Protein AF-A0A836R872-F1 (afdb_monomer)

Secondary structure (DSSP, 8-state):
-TT--PPBPTTSSB-HHHHH-S-EEEEEEE-TTS-EEEEEEE-SSSSSHHHHHHHHHHTT---EEEEEEEEE-TTS-EEEEEEEEEEPPTT--HHHHHHHHHHHHT-S-HHHHHHHHHHHHHHHHHTTTS------TTTTT-TTSS----------HHHHHHHHTTS-HHHHHHHHHHHSSEEEE-TTT--EEEE-HHHHHHTTTTEEE-TTT--EEEEEETTEEEES-SSSB-TTSPBP--PPPPPP-

Foldseek 3Di:
DVPDAFDADPVRDGQQQVVQDWDKDKDWDQDPVRDIDIDIDTQPRSPVQVRVQVCCCPPVVWNKHKAWAWDADPVRDTPDTDIDIDTDDPPDDPVQVVVLVVLVVVDPHLHVQCNVQNPVSSVCSSCPPVPDDQDQVVVVVPVVSDDDDDDDDPDDLLVQLVVLLQDFLVVQVVCCVPVQWDWDADPRPRDIHTGHNVSSVVQVVAWDADPPPRGTAWGADPVGTDGPDPDQADPVGDGGDDDPDPPDD

Mean predicted aligned error: 9.44 Å

pLDDT: mean 87.33, std 12.81, range [33.75, 98.19]

Solvent-accessible surface area (backbone atoms only — not comparable to full-atom values): 15409 Å² total; per-residue (Å²): 119,94,86,68,80,61,54,67,40,98,88,69,42,73,30,48,20,73,70,62,42,83,57,66,51,71,50,76,45,72,46,97,87,68,52,75,48,78,50,72,40,71,45,81,57,32,61,53,29,63,31,50,22,48,39,34,35,74,76,67,69,34,57,44,51,47,47,64,27,72,40,65,45,97,87,66,48,76,76,38,73,52,71,49,77,48,69,61,59,89,89,64,52,69,68,59,53,55,47,39,51,54,31,52,74,64,56,85,49,61,43,58,42,36,65,80,46,34,68,67,44,37,49,51,55,44,40,58,93,68,74,83,76,81,80,67,36,45,85,73,70,26,83,86,56,55,84,87,84,76,94,79,79,89,79,47,70,67,59,50,53,54,59,57,61,75,51,46,74,68,57,53,51,45,34,28,72,76,69,61,20,50,78,42,66,40,91,86,78,63,52,75,46,76,39,48,51,69,57,58,56,54,60,60,78,49,52,44,54,37,90,86,79,58,49,78,40,35,40,66,50,100,90,46,79,48,74,72,54,92,61,55,60,43,96,89,73,46,76,50,86,74,76,75,75,79,77,87,127

Structure (mmCIF, N/CA/C/O backbone):
data_AF-A0A836R872-F1
#
_entry.id   AF-A0A836R872-F1
#
loop_
_atom_site.group_PDB
_atom_site.id
_atom_site.type_symbol
_atom_site.label_atom_id
_atom_site.label_alt_id
_atom_site.label_comp_id
_atom_site.label_asym_id
_atom_site.label_entity_id
_atom_site.label_seq_id
_atom_site.pdbx_PDB_ins_code
_atom_site.Cartn_x
_atom_site.Cartn_y
_atom_site.Cartn_z
_atom_site.occupancy
_atom_site.B_iso_or_equiv
_atom_site.auth_seq_id
_atom_site.auth_comp_id
_atom_site.auth_asym_id
_atom_site.auth_atom_id
_atom_site.pdbx_PDB_model_num
ATOM 1 N N . ASN A 1 1 ? 5.057 -11.952 -4.519 1.00 69.00 1 ASN A N 1
ATOM 2 C CA . ASN A 1 1 ? 4.541 -12.958 -5.470 1.00 69.00 1 ASN A CA 1
ATOM 3 C C . ASN A 1 1 ? 3.081 -12.615 -5.757 1.00 69.00 1 ASN A C 1
ATOM 5 O O . ASN A 1 1 ? 2.260 -12.884 -4.893 1.00 69.00 1 ASN A O 1
ATOM 9 N N . PRO A 1 2 ? 2.756 -11.949 -6.880 1.00 77.62 2 PRO A N 1
ATOM 10 C CA . PRO A 1 2 ? 1.393 -11.479 -7.159 1.00 77.62 2 PRO A CA 1
ATOM 11 C C . PRO A 1 2 ? 0.395 -12.609 -7.456 1.00 77.62 2 PRO A C 1
ATOM 13 O O . PRO A 1 2 ? -0.803 -12.375 -7.397 1.00 77.62 2 PRO A O 1
ATOM 16 N N . ALA A 1 3 ? 0.877 -13.819 -7.756 1.00 84.50 3 ALA A N 1
ATOM 17 C CA . ALA A 1 3 ? 0.047 -14.998 -8.001 1.00 84.50 3 ALA A CA 1
ATOM 18 C C . ALA A 1 3 ? -0.123 -15.884 -6.750 1.00 84.50 3 ALA A C 1
ATOM 20 O O . ALA A 1 3 ? -0.556 -17.026 -6.864 1.00 84.50 3 ALA A O 1
ATOM 21 N N . ALA A 1 4 ? 0.289 -15.409 -5.569 1.00 86.44 4 ALA A N 1
ATOM 22 C CA . ALA A 1 4 ? 0.121 -16.158 -4.330 1.00 86.44 4 ALA A CA 1
ATOM 23 C C . ALA A 1 4 ? -1.353 -16.163 -3.903 1.00 86.44 4 ALA A C 1
ATOM 25 O O . ALA A 1 4 ? -1.982 -15.109 -3.833 1.00 86.44 4 ALA A O 1
ATOM 26 N N . GLU A 1 5 ? -1.874 -17.342 -3.576 1.00 83.88 5 GLU A N 1
ATOM 27 C CA . GLU A 1 5 ? -3.224 -17.521 -3.043 1.00 83.88 5 GLU A CA 1
ATOM 28 C C . GLU A 1 5 ? -3.152 -17.803 -1.544 1.00 83.88 5 GLU A C 1
ATOM 30 O O . GLU A 1 5 ? -2.368 -18.644 -1.104 1.00 83.88 5 GLU A O 1
ATOM 35 N N . ALA A 1 6 ? -3.952 -17.084 -0.755 1.00 84.12 6 ALA A N 1
ATOM 36 C CA . ALA A 1 6 ? -4.005 -17.293 0.686 1.00 84.12 6 ALA A CA 1
ATOM 37 C C . ALA A 1 6 ? -4.969 -18.435 1.001 1.00 84.12 6 ALA A C 1
ATOM 39 O O . ALA A 1 6 ? -6.103 -18.447 0.519 1.00 84.12 6 ALA A O 1
ATOM 40 N N . GLU A 1 7 ? -4.548 -19.350 1.868 1.00 88.69 7 GLU A N 1
ATOM 41 C CA . GLU A 1 7 ? -5.476 -20.285 2.498 1.00 88.69 7 GLU A CA 1
ATOM 42 C C . GLU A 1 7 ? -6.489 -19.526 3.368 1.00 88.69 7 GLU A C 1
ATOM 44 O O . GLU A 1 7 ? -6.261 -18.380 3.761 1.00 88.69 7 GLU A O 1
ATOM 49 N N . LEU A 1 8 ? -7.613 -20.163 3.695 1.00 87.94 8 LEU A N 1
ATOM 50 C CA . LEU A 1 8 ? -8.563 -19.604 4.653 1.00 87.94 8 LEU A CA 1
ATOM 51 C C . LEU A 1 8 ? -8.192 -20.014 6.083 1.00 87.94 8 LEU A C 1
ATOM 53 O O . LEU A 1 8 ? -7.791 -21.146 6.342 1.00 87.94 8 LEU A O 1
ATOM 57 N N . ARG A 1 9 ? -8.371 -19.089 7.021 1.00 87.31 9 ARG A N 1
ATOM 58 C CA . ARG A 1 9 ? -8.330 -19.324 8.467 1.00 87.31 9 ARG A CA 1
ATOM 59 C C . ARG A 1 9 ? -9.588 -20.063 8.933 1.00 87.31 9 ARG A C 1
ATOM 61 O O . ARG A 1 9 ? -10.580 -20.149 8.212 1.00 87.31 9 ARG A O 1
ATOM 68 N N . GLU A 1 10 ? -9.584 -20.523 10.184 1.00 85.06 10 GLU A N 1
ATOM 69 C CA . GLU A 1 10 ? -10.751 -21.167 10.816 1.00 85.06 10 GLU A CA 1
ATOM 70 C C . GLU A 1 10 ? -11.998 -20.266 10.857 1.00 85.06 10 GLU A C 1
ATOM 72 O O . GLU A 1 10 ? -13.121 -20.764 10.829 1.00 85.06 10 GLU A O 1
ATOM 77 N N . ASP A 1 11 ? -11.816 -18.941 10.880 1.00 82.50 11 ASP A N 1
ATOM 78 C CA . ASP A 1 11 ? -12.903 -17.958 10.820 1.00 82.50 11 ASP A CA 1
ATOM 79 C C . ASP A 1 11 ? -13.340 -17.612 9.383 1.00 82.50 11 ASP A C 1
ATOM 81 O O . ASP A 1 11 ? -14.155 -16.711 9.187 1.00 82.50 11 ASP A O 1
ATOM 85 N N . GLY A 1 12 ? -12.819 -18.325 8.377 1.00 81.50 12 GLY A N 1
ATOM 86 C CA . GLY A 1 12 ? -13.190 -18.188 6.968 1.00 81.50 12 GLY A CA 1
ATOM 87 C C . GLY A 1 12 ? -12.552 -17.002 6.242 1.00 81.50 12 GLY A C 1
ATOM 88 O O . GLY A 1 12 ? -12.903 -16.745 5.091 1.00 81.50 12 GLY A O 1
ATOM 89 N N . LYS A 1 13 ? -11.627 -16.274 6.879 1.00 83.50 13 LYS A N 1
ATOM 90 C CA . LYS A 1 13 ? -10.908 -15.144 6.267 1.00 83.50 13 LYS A CA 1
ATOM 91 C C . LYS A 1 13 ? -9.613 -15.586 5.600 1.00 83.50 13 LYS A C 1
ATOM 93 O O . LYS A 1 13 ? -9.049 -16.610 5.970 1.00 83.50 13 LYS A O 1
ATOM 98 N N . LEU A 1 14 ? -9.115 -14.784 4.660 1.00 88.44 14 LEU A N 1
ATOM 99 C CA . LEU A 1 14 ? -7.798 -14.994 4.052 1.00 88.44 14 LEU A CA 1
ATOM 100 C C . LEU A 1 14 ? -6.710 -14.990 5.133 1.00 88.44 14 LEU A C 1
ATOM 102 O O . LEU A 1 14 ? -6.662 -14.088 5.967 1.00 88.44 14 LEU A O 1
ATOM 106 N N . ASN A 1 15 ? -5.843 -15.996 5.107 1.00 91.50 15 ASN A N 1
ATOM 107 C CA . ASN A 1 15 ? -4.708 -16.138 6.007 1.00 91.50 15 ASN A CA 1
ATOM 108 C C . ASN A 1 15 ? -3.512 -15.351 5.461 1.00 91.50 15 ASN A C 1
ATOM 110 O O . ASN A 1 15 ? -2.594 -15.911 4.855 1.00 91.50 15 ASN A O 1
ATOM 114 N N . VAL A 1 16 ? -3.562 -14.028 5.621 1.00 93.06 16 VAL A N 1
ATOM 115 C CA . VAL A 1 16 ? -2.519 -13.125 5.122 1.00 93.06 16 VAL A CA 1
ATOM 116 C C . VAL A 1 16 ? -1.205 -13.383 5.856 1.00 93.06 16 VAL A C 1
ATOM 118 O O . VAL A 1 16 ? -0.159 -13.458 5.214 1.00 93.06 16 VAL A O 1
ATOM 121 N N . GLY A 1 17 ? -1.263 -13.622 7.167 1.00 94.19 17 GLY A N 1
ATOM 122 C CA . GLY A 1 17 ? -0.097 -13.897 8.000 1.00 94.19 17 GLY A CA 1
ATOM 123 C C . GLY A 1 17 ? 0.696 -15.116 7.540 1.00 94.19 17 GLY A C 1
ATOM 124 O O . GLY A 1 17 ? 1.921 -15.057 7.482 1.00 94.19 17 GLY A O 1
ATOM 125 N N . ALA A 1 18 ? 0.031 -16.195 7.114 1.00 93.75 18 ALA A N 1
ATOM 126 C CA . ALA A 1 18 ? 0.725 -17.365 6.569 1.00 93.75 18 ALA A CA 1
ATOM 127 C C . ALA A 1 18 ? 1.447 -17.075 5.241 1.00 93.75 18 ALA A C 1
ATOM 129 O O . ALA A 1 18 ? 2.532 -17.607 5.009 1.00 93.75 18 ALA A O 1
ATOM 130 N N . LEU A 1 19 ? 0.869 -16.229 4.380 1.00 93.81 19 LEU A N 1
ATOM 131 C CA . LEU A 1 19 ? 1.507 -15.822 3.124 1.00 93.81 19 LEU A CA 1
ATOM 132 C C . LEU A 1 19 ? 2.685 -14.872 3.336 1.00 93.81 19 LEU A C 1
ATOM 134 O O . LEU A 1 19 ? 3.693 -14.979 2.637 1.00 93.81 19 LEU A O 1
ATOM 138 N N . VAL A 1 20 ? 2.535 -13.916 4.251 1.00 94.75 20 VAL A N 1
ATOM 139 C CA . VAL A 1 20 ? 3.579 -12.941 4.584 1.00 94.75 20 VAL A CA 1
ATOM 140 C C . VAL A 1 20 ? 4.723 -13.628 5.331 1.00 94.75 20 VAL A C 1
ATOM 142 O O . VAL A 1 20 ? 5.892 -13.382 5.037 1.00 94.75 20 VAL A O 1
ATOM 145 N N . GLY A 1 21 ? 4.388 -14.530 6.253 1.00 94.38 21 GLY A N 1
ATOM 146 C CA . GLY A 1 21 ? 5.335 -15.261 7.078 1.00 94.38 21 GLY A CA 1
ATOM 147 C C . GLY A 1 21 ? 5.986 -14.382 8.144 1.00 94.38 21 GLY A C 1
ATOM 148 O O . GLY A 1 21 ? 5.407 -13.428 8.657 1.00 94.38 21 GLY A O 1
ATOM 149 N N . THR A 1 22 ? 7.218 -14.733 8.502 1.00 95.88 22 THR A N 1
ATOM 150 C CA . THR A 1 22 ? 8.012 -14.017 9.506 1.00 95.88 22 THR A CA 1
ATOM 151 C C . THR A 1 22 ? 8.975 -13.043 8.843 1.00 95.88 22 THR A C 1
ATOM 153 O O . THR A 1 22 ? 9.602 -13.381 7.838 1.00 95.88 22 THR A O 1
ATOM 156 N N . GLY A 1 23 ? 9.182 -11.879 9.448 1.00 96.62 23 GLY A N 1
ATOM 157 C CA . GLY A 1 23 ? 10.088 -10.868 8.919 1.00 96.62 23 GLY A CA 1
ATOM 158 C C . GLY A 1 23 ? 10.078 -9.608 9.768 1.00 96.62 23 GLY A C 1
ATOM 159 O O . GLY A 1 23 ? 9.815 -9.664 10.968 1.00 96.62 23 GLY A O 1
ATOM 160 N N . GLU A 1 24 ? 10.339 -8.473 9.133 1.00 97.38 24 GLU A N 1
ATOM 161 C CA . GLU A 1 24 ? 10.261 -7.150 9.748 1.00 97.38 24 GLU A CA 1
ATOM 162 C C . GLU A 1 24 ? 9.347 -6.227 8.935 1.00 97.38 24 GLU A C 1
ATOM 164 O O . GLU A 1 24 ? 9.286 -6.314 7.706 1.00 97.38 24 GLU A O 1
ATOM 169 N N . LEU A 1 25 ? 8.652 -5.325 9.624 1.00 97.75 25 LEU A N 1
ATOM 170 C CA . LEU A 1 25 ? 7.983 -4.182 9.020 1.00 97.75 25 LEU A CA 1
ATOM 171 C C . LEU A 1 25 ? 8.925 -2.984 9.113 1.00 97.75 25 LEU A C 1
ATOM 173 O O . LEU A 1 25 ? 9.293 -2.567 10.210 1.00 97.75 25 LEU A O 1
ATOM 177 N N . ARG A 1 26 ? 9.307 -2.429 7.959 1.00 97.19 26 ARG A N 1
ATOM 178 C CA . ARG A 1 26 ? 10.181 -1.255 7.849 1.00 97.19 26 ARG A CA 1
ATOM 179 C C . ARG A 1 26 ? 9.411 -0.066 7.290 1.00 97.19 26 ARG A C 1
ATOM 181 O O . ARG A 1 26 ? 8.774 -0.171 6.243 1.00 97.19 26 ARG A O 1
ATOM 188 N N . VAL A 1 27 ? 9.509 1.073 7.965 1.00 96.88 27 VAL A N 1
ATOM 189 C CA . VAL A 1 27 ? 8.888 2.336 7.563 1.00 96.88 27 VAL A CA 1
ATOM 190 C C . VAL A 1 27 ? 9.979 3.359 7.297 1.00 96.88 27 VAL A C 1
ATOM 192 O O . VAL A 1 27 ? 10.729 3.734 8.196 1.00 96.88 27 VAL A O 1
ATOM 195 N N . VAL A 1 28 ? 10.026 3.835 6.053 1.00 95.50 28 VAL A N 1
ATOM 196 C CA . VAL A 1 28 ? 10.944 4.889 5.615 1.00 95.50 28 VAL A CA 1
ATOM 197 C C . VAL A 1 28 ? 10.150 6.164 5.360 1.00 95.50 28 VAL A C 1
ATOM 199 O O . VAL A 1 28 ? 9.264 6.190 4.504 1.00 95.50 28 VAL A O 1
ATOM 202 N N . ARG A 1 29 ? 10.469 7.234 6.089 1.00 94.12 29 ARG A N 1
ATOM 203 C CA . ARG A 1 29 ? 9.857 8.558 5.928 1.00 94.12 29 ARG A CA 1
ATOM 204 C C . ARG A 1 29 ? 10.849 9.512 5.295 1.00 94.12 29 ARG A C 1
ATOM 206 O O . ARG A 1 29 ? 11.953 9.677 5.798 1.00 94.12 29 ARG A O 1
ATOM 213 N N . VAL A 1 30 ? 10.431 10.168 4.218 1.00 93.12 30 VAL A N 1
ATOM 214 C CA . VAL A 1 30 ? 11.194 11.248 3.588 1.00 93.12 30 VAL A CA 1
ATOM 215 C C . VAL A 1 30 ? 10.510 12.562 3.938 1.00 93.12 30 VAL A C 1
ATOM 217 O O . VAL A 1 30 ? 9.370 12.790 3.532 1.00 93.12 30 VAL A O 1
ATOM 220 N N . LEU A 1 31 ? 11.179 13.405 4.723 1.00 91.44 31 LEU A N 1
ATOM 221 C CA . LEU A 1 31 ? 10.655 14.713 5.112 1.00 91.44 31 LEU A CA 1
ATOM 222 C C . LEU A 1 31 ? 10.816 15.728 3.974 1.00 91.44 31 LEU A C 1
ATOM 224 O O . LEU A 1 31 ? 11.581 15.521 3.033 1.00 91.44 31 LEU A O 1
ATOM 228 N N . ALA A 1 32 ? 10.126 16.867 4.076 1.00 88.38 32 ALA A N 1
ATOM 229 C CA . ALA A 1 32 ? 10.167 17.921 3.057 1.00 88.38 32 ALA A CA 1
ATOM 230 C C . ALA A 1 32 ? 11.591 18.446 2.771 1.00 88.38 32 ALA A C 1
ATOM 232 O O . ALA A 1 32 ? 11.865 18.883 1.657 1.00 88.38 32 ALA A O 1
ATOM 233 N N . GLY A 1 33 ? 12.499 18.369 3.752 1.00 89.31 33 GLY A N 1
ATOM 234 C CA . GLY A 1 33 ? 13.913 18.731 3.603 1.00 89.31 33 GLY A CA 1
ATOM 235 C C . GLY A 1 33 ? 14.791 17.667 2.932 1.00 89.31 33 GLY A C 1
ATOM 236 O O . GLY A 1 33 ? 15.987 17.887 2.781 1.00 89.31 33 GLY A O 1
ATOM 237 N N . GLY A 1 34 ? 14.232 16.514 2.550 1.00 88.81 34 GLY A N 1
ATOM 23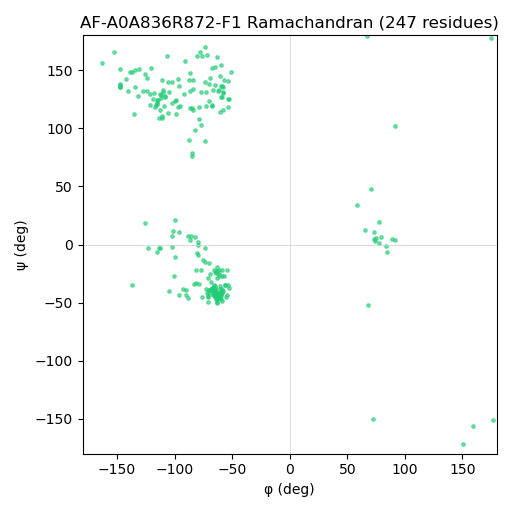8 C CA . GLY A 1 34 ? 14.968 15.387 1.966 1.00 88.81 34 GLY A CA 1
ATOM 239 C C . GLY A 1 34 ? 15.605 14.443 2.990 1.00 88.81 34 GLY A C 1
ATOM 240 O O . GLY A 1 34 ? 16.096 13.383 2.607 1.00 88.81 34 GLY A O 1
ATOM 241 N N . GLU A 1 35 ? 15.560 14.787 4.278 1.00 91.31 35 GLU A N 1
ATOM 242 C CA . GLU A 1 35 ? 15.983 13.909 5.370 1.00 91.31 35 GLU A CA 1
ATOM 243 C C . GLU A 1 35 ? 15.159 12.619 5.377 1.00 91.31 35 GLU A C 1
ATOM 245 O O . GLU A 1 35 ? 13.934 12.641 5.211 1.00 91.31 35 GLU A O 1
ATOM 250 N N . GLN A 1 36 ? 15.847 11.494 5.570 1.00 94.00 36 GLN A N 1
ATOM 251 C CA . GLN A 1 36 ? 15.242 10.17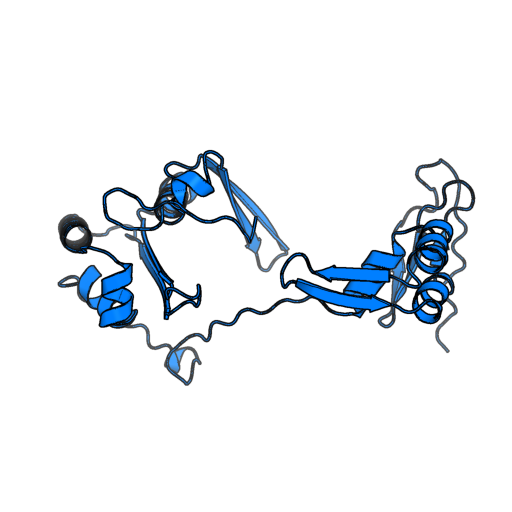1 5.602 1.00 94.00 36 GLN A CA 1
ATOM 252 C C . GLN A 1 36 ? 15.326 9.588 7.008 1.00 94.00 36 GLN A C 1
ATOM 254 O O . GLN A 1 36 ? 16.409 9.488 7.581 1.00 94.00 36 GLN A O 1
ATOM 259 N N . TYR A 1 37 ? 14.176 9.174 7.532 1.00 92.62 37 TYR A N 1
ATOM 260 C CA . TYR A 1 37 ? 14.058 8.446 8.787 1.00 92.62 37 TYR A CA 1
ATOM 261 C C . TYR A 1 37 ? 13.648 7.016 8.501 1.00 92.62 37 TYR A C 1
ATOM 263 O O . TYR A 1 37 ? 12.717 6.769 7.736 1.00 92.62 37 TYR A O 1
ATOM 271 N N . ASP A 1 38 ? 14.351 6.091 9.133 1.00 95.31 38 ASP A N 1
ATOM 272 C CA . ASP A 1 38 ? 14.190 4.665 8.930 1.00 95.31 38 ASP A CA 1
ATOM 273 C C . ASP A 1 38 ? 13.979 3.980 10.276 1.00 95.31 38 ASP A C 1
ATOM 275 O O . ASP A 1 38 ? 14.693 4.246 11.245 1.00 95.31 38 ASP A O 1
ATOM 279 N N . SER A 1 39 ? 12.966 3.130 10.342 1.00 95.88 39 SER A N 1
ATOM 280 C CA . SER A 1 39 ? 12.602 2.395 11.542 1.00 95.88 39 SER A CA 1
ATOM 281 C C . SER A 1 39 ? 12.028 1.046 11.141 1.00 95.88 39 SER A C 1
ATOM 283 O O . SER A 1 39 ? 11.190 0.973 10.238 1.00 95.88 39 SER A O 1
ATOM 285 N N . SER A 1 40 ? 12.456 -0.013 11.823 1.00 96.81 40 SER A N 1
ATOM 286 C CA . SER A 1 40 ? 11.901 -1.349 11.646 1.00 96.81 40 SER A CA 1
ATOM 287 C C . SER A 1 40 ? 11.552 -2.010 12.973 1.00 96.81 40 SER A C 1
ATOM 289 O O . SER A 1 40 ? 12.155 -1.732 14.012 1.00 96.81 40 SER A O 1
ATOM 291 N N . VAL A 1 41 ? 10.546 -2.878 12.921 1.00 97.56 41 VAL A N 1
ATOM 292 C CA . VAL A 1 41 ? 10.114 -3.747 14.021 1.00 97.56 41 VAL A CA 1
ATOM 293 C C . VAL A 1 41 ? 9.900 -5.160 13.479 1.00 97.56 41 VAL A C 1
ATOM 295 O O . VAL A 1 41 ? 9.550 -5.307 12.304 1.00 97.56 41 VAL A O 1
ATOM 298 N N . PRO A 1 42 ? 10.099 -6.217 14.282 1.00 97.88 42 PRO A N 1
ATOM 299 C CA . PRO A 1 42 ? 9.723 -7.561 13.862 1.00 97.88 42 PRO A CA 1
ATOM 300 C C . PRO A 1 42 ? 8.212 -7.640 13.598 1.00 97.88 42 PRO A C 1
ATOM 302 O O . PRO A 1 42 ? 7.417 -7.007 14.293 1.00 97.88 42 PRO A O 1
ATOM 305 N N . LEU A 1 43 ? 7.815 -8.437 12.604 1.00 98.19 43 LEU A N 1
ATOM 306 C CA . LEU A 1 43 ? 6.411 -8.799 12.421 1.00 98.19 43 LEU A CA 1
ATOM 307 C C . LEU A 1 43 ? 5.948 -9.628 13.620 1.00 98.19 43 LEU A C 1
ATOM 309 O O . LEU A 1 43 ? 6.654 -10.534 14.070 1.00 98.19 43 LEU A O 1
ATOM 313 N N . VAL A 1 44 ? 4.750 -9.328 14.108 1.00 97.31 44 VAL A N 1
ATOM 314 C CA . VAL A 1 44 ? 4.123 -10.040 15.229 1.00 97.31 44 VAL A CA 1
ATOM 315 C C . VAL A 1 44 ? 3.088 -11.048 14.745 1.00 97.31 44 VAL A C 1
ATOM 317 O O . VAL A 1 44 ? 2.867 -12.058 15.407 1.00 97.31 44 VAL A O 1
ATOM 320 N N . SER A 1 45 ? 2.493 -10.801 13.575 1.00 95.69 45 SER A N 1
ATOM 321 C CA . SER A 1 45 ? 1.422 -11.628 13.007 1.00 95.69 45 SER A CA 1
ATOM 322 C C . SER A 1 45 ? 1.578 -11.893 11.507 1.00 95.69 45 SER A C 1
ATOM 324 O O . SER A 1 45 ? 1.213 -12.971 11.042 1.00 95.69 45 SER A O 1
ATOM 326 N N . GLY A 1 46 ? 2.095 -10.922 10.745 1.00 95.62 46 GLY A N 1
ATOM 327 C CA . GLY A 1 46 ? 2.038 -10.924 9.282 1.00 95.62 46 GLY A CA 1
ATOM 328 C C . GLY A 1 46 ? 0.671 -10.511 8.706 1.00 95.62 46 GLY A C 1
ATOM 329 O O . GLY A 1 46 ? 0.511 -10.480 7.489 1.00 95.62 46 GLY A O 1
ATOM 330 N N . GLU A 1 47 ? -0.319 -10.173 9.540 1.00 94.06 47 GLU A N 1
ATOM 331 C CA . GLU A 1 47 ? -1.653 -9.707 9.120 1.00 94.06 47 GLU A CA 1
ATOM 332 C C . GLU A 1 47 ? -1.682 -8.203 8.775 1.00 94.06 47 GLU A C 1
ATOM 334 O O . GLU A 1 47 ? -2.744 -7.643 8.499 1.00 94.06 47 GLU A O 1
ATOM 339 N N . ILE A 1 48 ? -0.519 -7.540 8.756 1.00 96.12 48 ILE A N 1
ATOM 340 C CA . ILE A 1 48 ? -0.276 -6.141 8.366 1.00 96.12 48 ILE A CA 1
ATOM 341 C C . ILE A 1 48 ? -0.885 -5.110 9.322 1.00 96.12 48 ILE A C 1
ATOM 343 O O . ILE A 1 48 ? -0.178 -4.211 9.769 1.00 96.12 48 ILE A O 1
ATOM 347 N N . ALA A 1 49 ? -2.174 -5.207 9.651 1.00 95.62 49 ALA A N 1
ATOM 348 C CA . ALA A 1 49 ? -2.851 -4.277 10.552 1.00 95.62 49 ALA A CA 1
ATOM 349 C C . ALA A 1 49 ? -2.249 -4.331 11.964 1.00 95.62 49 ALA A C 1
ATOM 351 O O . ALA A 1 49 ? -1.870 -3.303 12.521 1.00 95.62 49 ALA A O 1
ATOM 352 N N . GLU A 1 50 ? -2.106 -5.538 12.513 1.00 95.56 50 GLU A N 1
ATOM 353 C CA . GLU A 1 50 ? -1.511 -5.755 13.833 1.00 95.56 50 GLU A CA 1
ATOM 354 C C . GLU A 1 50 ? -0.016 -5.406 13.840 1.00 95.56 50 GLU A C 1
ATOM 356 O O . GLU A 1 50 ? 0.464 -4.777 14.780 1.00 95.56 50 GLU A O 1
ATOM 361 N N . ASP A 1 51 ? 0.704 -5.704 12.754 1.00 97.75 51 ASP A N 1
ATOM 362 C CA . ASP A 1 51 ? 2.118 -5.341 12.621 1.00 97.75 51 ASP A CA 1
ATOM 363 C C . ASP A 1 51 ? 2.313 -3.816 12.560 1.00 97.75 51 ASP A C 1
ATOM 365 O O . ASP A 1 51 ? 3.236 -3.274 13.169 1.00 97.75 51 ASP A O 1
ATOM 369 N N . LEU A 1 52 ? 1.418 -3.093 11.876 1.00 97.56 52 LEU A N 1
ATOM 370 C CA . LEU A 1 52 ? 1.438 -1.632 11.829 1.00 97.56 52 LEU A CA 1
ATOM 371 C C . LEU A 1 52 ? 1.047 -1.012 13.178 1.00 97.56 52 LEU A C 1
ATOM 373 O O . LEU A 1 52 ? 1.656 -0.026 13.592 1.00 97.56 52 LEU A O 1
ATOM 377 N N . ALA A 1 53 ? 0.065 -1.580 13.881 1.00 97.00 53 ALA A N 1
ATOM 378 C CA . ALA A 1 53 ? -0.282 -1.155 15.237 1.00 97.00 53 ALA A CA 1
ATOM 379 C C . ALA A 1 53 ? 0.898 -1.360 16.202 1.00 97.00 53 ALA A C 1
ATOM 381 O O . ALA A 1 53 ? 1.229 -0.458 16.974 1.00 97.00 53 ALA A O 1
ATOM 382 N N . HIS A 1 54 ? 1.583 -2.504 16.102 1.00 97.19 54 HIS A N 1
ATOM 383 C CA . HIS A 1 54 ? 2.791 -2.793 16.869 1.00 97.19 54 HIS A CA 1
ATOM 384 C C . HIS A 1 54 ? 3.913 -1.798 16.565 1.00 97.19 54 HIS A C 1
ATOM 386 O O . HIS A 1 54 ? 4.530 -1.271 17.489 1.00 97.19 54 HIS A O 1
ATOM 392 N N . TYR A 1 55 ? 4.127 -1.470 15.289 1.00 97.62 55 TYR A N 1
ATOM 393 C CA . TYR A 1 55 ? 5.079 -0.444 14.873 1.00 97.62 55 TYR A CA 1
ATOM 394 C C . TYR A 1 55 ? 4.765 0.934 15.471 1.00 97.62 55 TYR A C 1
ATOM 396 O O . TYR A 1 55 ? 5.651 1.574 16.039 1.00 97.62 55 TYR A O 1
ATOM 404 N N . LEU A 1 56 ? 3.511 1.389 15.381 1.00 96.88 56 LEU A N 1
ATOM 405 C CA . LEU A 1 56 ? 3.093 2.679 15.941 1.00 96.88 56 LEU A CA 1
ATOM 406 C C . LEU A 1 56 ? 3.305 2.723 17.459 1.00 96.88 56 LEU A C 1
ATOM 408 O O . LEU A 1 56 ? 3.747 3.73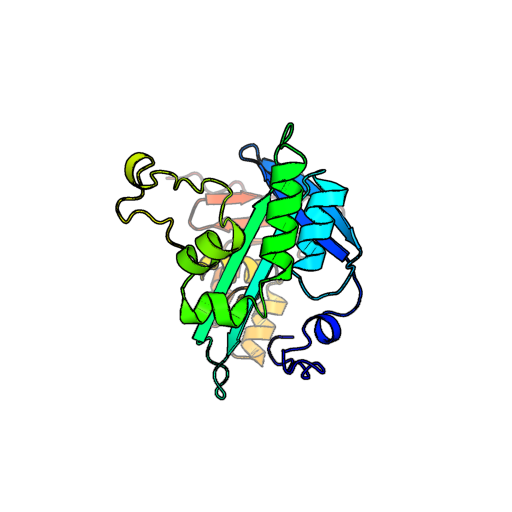6 17.996 1.00 96.88 56 LEU A O 1
ATOM 412 N N . TRP A 1 57 ? 3.058 1.614 18.150 1.00 95.19 57 TRP A N 1
ATOM 413 C CA . TRP A 1 57 ? 3.299 1.522 19.582 1.00 95.19 57 TRP A CA 1
ATOM 414 C C . TRP A 1 57 ? 4.795 1.490 19.934 1.00 95.19 57 TRP A C 1
ATOM 416 O O . TRP A 1 57 ? 5.238 2.264 20.778 1.00 95.19 57 TRP A O 1
ATOM 426 N N . GLN A 1 58 ? 5.588 0.632 19.289 1.00 96.06 58 GLN A N 1
ATOM 427 C CA . GLN A 1 58 ? 6.991 0.414 19.653 1.00 96.06 58 GLN A CA 1
ATOM 428 C C . GLN A 1 58 ? 7.906 1.552 19.185 1.00 96.06 58 GLN A C 1
ATOM 430 O O . GLN A 1 58 ? 8.774 1.990 19.941 1.00 96.06 58 GLN A O 1
ATOM 435 N N . SER A 1 59 ? 7.740 2.010 17.944 1.00 95.56 59 SER A N 1
ATOM 436 C CA . SER A 1 59 ? 8.640 2.988 17.326 1.00 95.56 59 SER A CA 1
ATOM 437 C C . SER A 1 59 ? 8.165 4.425 17.508 1.00 95.56 59 SER A C 1
ATOM 439 O O . SER A 1 59 ? 8.989 5.306 17.741 1.00 95.56 59 SER A O 1
ATOM 441 N N . GLU A 1 60 ? 6.854 4.672 17.430 1.00 93.25 60 GLU A N 1
ATOM 442 C CA . GLU A 1 60 ? 6.288 6.029 17.531 1.00 93.25 60 GLU A CA 1
ATOM 443 C C . GLU A 1 60 ? 5.735 6.351 18.926 1.00 93.25 60 GLU A C 1
ATOM 445 O O . GLU A 1 60 ? 5.445 7.510 19.207 1.00 93.25 60 GLU A O 1
ATOM 450 N N . GLN A 1 61 ? 5.614 5.354 19.815 1.00 94.38 61 GLN A N 1
ATOM 451 C CA . GLN A 1 61 ? 5.014 5.496 21.151 1.00 94.38 61 GLN A CA 1
ATOM 452 C C . GLN A 1 61 ? 3.560 5.992 21.100 1.00 94.38 61 GLN A C 1
ATOM 454 O O . GLN A 1 61 ? 3.099 6.704 21.991 1.00 94.38 61 GLN A O 1
ATOM 459 N N . ILE A 1 62 ? 2.820 5.590 20.061 1.00 93.81 62 ILE A N 1
ATOM 460 C CA . ILE A 1 62 ? 1.413 5.949 19.873 1.00 93.81 62 ILE A CA 1
ATOM 461 C C . ILE A 1 62 ? 0.554 4.695 19.998 1.00 93.81 62 ILE A C 1
ATOM 463 O O . ILE A 1 62 ? 0.532 3.845 19.102 1.00 93.81 62 ILE A O 1
ATOM 467 N N . ALA A 1 63 ? -0.206 4.600 21.089 1.00 93.88 63 ALA A N 1
ATOM 468 C CA . ALA A 1 63 ? -1.211 3.557 21.251 1.00 93.88 63 ALA A CA 1
ATOM 469 C C . ALA A 1 63 ? -2.263 3.685 20.138 1.00 93.88 63 ALA A C 1
ATOM 471 O O . ALA A 1 63 ? -2.978 4.686 20.045 1.00 93.88 63 ALA A O 1
ATOM 472 N N . SER A 1 64 ? -2.304 2.684 19.259 1.00 95.94 64 SER A N 1
ATOM 473 C CA . SER A 1 64 ? -3.068 2.740 18.016 1.00 95.94 64 SER A CA 1
ATOM 474 C C . SER A 1 64 ? -3.851 1.452 17.800 1.00 95.94 64 SER A C 1
ATOM 476 O O . SER A 1 64 ? -3.303 0.359 17.927 1.00 95.94 64 SER A O 1
ATOM 478 N N . ALA A 1 65 ? -5.113 1.583 17.404 1.00 95.69 65 ALA A N 1
ATOM 479 C CA . ALA A 1 65 ? -5.884 0.504 16.808 1.00 95.69 65 ALA A CA 1
ATOM 480 C C . ALA A 1 65 ? -5.876 0.681 15.288 1.00 95.69 65 ALA A C 1
ATOM 482 O O . ALA A 1 65 ? -6.266 1.732 14.774 1.00 95.69 65 ALA A O 1
ATOM 483 N N . VAL A 1 66 ? -5.435 -0.348 14.569 1.00 96.94 66 VAL A N 1
ATOM 484 C CA . VAL A 1 66 ? -5.417 -0.375 13.105 1.00 96.94 66 VAL A CA 1
ATOM 485 C C . VAL A 1 66 ? -6.366 -1.474 12.650 1.00 96.94 66 VAL A C 1
ATOM 487 O O . VAL A 1 66 ? -6.186 -2.640 12.989 1.00 96.94 66 VAL A O 1
ATOM 490 N N . LEU A 1 67 ? -7.383 -1.102 11.881 1.00 95.88 67 LEU A N 1
ATOM 491 C CA . LEU A 1 67 ? -8.322 -2.026 11.264 1.00 95.88 67 LEU A CA 1
ATOM 492 C C . LEU A 1 67 ? -8.160 -1.921 9.754 1.00 95.88 67 LEU A C 1
ATOM 494 O O . LEU A 1 67 ? -8.322 -0.838 9.201 1.00 95.88 67 LEU A O 1
ATOM 498 N N . LEU A 1 68 ? -7.848 -3.029 9.089 1.00 94.88 68 LEU A N 1
ATOM 499 C CA . LEU A 1 68 ? -7.759 -3.115 7.632 1.00 94.88 68 LEU A CA 1
ATOM 500 C C . LEU A 1 68 ? -8.687 -4.225 7.148 1.00 94.88 68 LEU A C 1
ATOM 502 O O . LEU A 1 68 ? -8.843 -5.250 7.812 1.00 94.88 68 LEU A O 1
ATOM 506 N N . GLY A 1 69 ? -9.320 -4.016 5.999 1.00 92.25 69 GLY A N 1
ATOM 507 C CA . GLY A 1 69 ? -10.223 -4.993 5.410 1.00 92.25 69 GLY A CA 1
ATOM 508 C C . GLY A 1 69 ? -10.187 -4.931 3.896 1.00 92.25 69 GLY A C 1
ATOM 509 O O . GLY A 1 69 ? -10.234 -3.850 3.309 1.00 92.25 69 GLY A O 1
ATOM 510 N N . VAL A 1 70 ? -10.128 -6.106 3.274 1.00 92.12 70 VAL A N 1
ATOM 511 C CA . VAL A 1 70 ? -10.295 -6.290 1.832 1.00 92.12 70 VAL A CA 1
ATOM 512 C C . VAL A 1 70 ? -11.281 -7.430 1.618 1.00 92.12 70 VAL A C 1
ATOM 514 O O . VAL A 1 70 ? -11.106 -8.517 2.168 1.00 92.12 70 VAL A O 1
ATOM 517 N N . ARG A 1 71 ? -12.318 -7.181 0.819 1.00 88.56 71 ARG A N 1
ATOM 518 C CA . ARG A 1 71 ? -13.246 -8.195 0.327 1.00 88.56 71 ARG A CA 1
ATOM 519 C C . ARG A 1 71 ? -13.012 -8.421 -1.155 1.00 88.56 71 ARG A C 1
ATOM 521 O O . ARG A 1 71 ? -13.046 -7.472 -1.940 1.00 88.56 71 ARG A O 1
ATOM 528 N N . LEU A 1 72 ? -12.807 -9.680 -1.518 1.00 87.62 72 LEU A N 1
ATOM 529 C CA . LEU A 1 72 ? -12.671 -10.124 -2.898 1.00 87.62 72 LEU A CA 1
ATOM 530 C C . LEU A 1 72 ? -13.948 -10.846 -3.333 1.00 87.62 72 LEU A C 1
ATOM 532 O O . LEU A 1 72 ? -14.522 -11.620 -2.567 1.00 87.62 72 LEU A O 1
ATOM 536 N N . ALA A 1 73 ? -14.369 -10.603 -4.567 1.00 87.94 73 ALA A N 1
ATOM 537 C CA . ALA A 1 73 ? -15.344 -11.426 -5.261 1.00 87.94 73 ALA A CA 1
ATOM 538 C C . ALA A 1 73 ? -14.713 -12.781 -5.656 1.00 87.94 73 ALA A C 1
ATOM 540 O O . ALA A 1 73 ? -13.485 -12.894 -5.711 1.00 87.94 73 ALA A O 1
ATOM 541 N N . PRO A 1 74 ? -15.519 -13.809 -5.994 1.00 84.81 74 PRO A N 1
ATOM 542 C CA . PRO A 1 74 ? -15.003 -15.116 -6.420 1.00 84.81 74 PRO A CA 1
ATOM 543 C C . PRO A 1 74 ? -14.099 -15.080 -7.663 1.00 84.81 74 PRO A C 1
ATOM 545 O O . PRO A 1 74 ? -13.319 -16.000 -7.876 1.00 84.81 74 PRO A O 1
ATOM 548 N N . ASP A 1 75 ? -14.210 -14.035 -8.488 1.00 87.69 75 ASP A N 1
ATOM 549 C CA . ASP A 1 75 ? -13.368 -13.795 -9.668 1.00 87.69 75 ASP A CA 1
ATOM 550 C C . ASP A 1 75 ? -12.064 -13.037 -9.339 1.00 87.69 75 ASP A C 1
ATOM 552 O O . ASP A 1 75 ? -11.307 -12.688 -10.243 1.00 87.69 75 ASP A O 1
ATOM 556 N N . GLY A 1 76 ? -11.800 -12.765 -8.056 1.00 84.00 76 GLY A N 1
ATOM 557 C CA . GLY A 1 76 ? -10.614 -12.055 -7.576 1.00 84.00 76 GLY A CA 1
ATOM 558 C C . GLY A 1 76 ? -10.721 -10.529 -7.624 1.00 84.00 76 GLY A C 1
ATOM 559 O O . GLY A 1 76 ? -9.795 -9.839 -7.193 1.00 84.00 76 GLY A O 1
ATOM 560 N N . ARG A 1 77 ? -11.833 -9.961 -8.108 1.00 91.25 77 ARG A N 1
ATOM 561 C CA . ARG A 1 77 ? -12.032 -8.507 -8.109 1.00 91.25 77 ARG A CA 1
ATOM 562 C C . ARG A 1 77 ? -12.248 -7.989 -6.688 1.00 91.25 77 ARG A C 1
ATOM 564 O O . ARG A 1 77 ? -13.018 -8.556 -5.921 1.00 91.25 77 ARG A O 1
ATOM 571 N N . VAL A 1 78 ? -11.635 -6.855 -6.355 1.00 91.31 78 VAL A N 1
ATOM 572 C CA . VAL A 1 78 ? -11.889 -6.162 -5.084 1.00 91.31 78 VAL A CA 1
ATOM 573 C C . VAL A 1 78 ? -13.316 -5.605 -5.078 1.00 91.31 78 VAL A C 1
ATOM 575 O O . VAL A 1 78 ? -13.676 -4.793 -5.931 1.00 91.31 78 VAL A O 1
ATOM 578 N N . GLU A 1 79 ? -14.132 -6.034 -4.119 1.00 90.69 79 GLU A N 1
ATOM 579 C CA . GLU A 1 79 ? -15.470 -5.481 -3.876 1.00 90.69 79 GLU A CA 1
ATOM 580 C C . GLU A 1 79 ? -15.441 -4.322 -2.884 1.00 90.69 79 GLU A C 1
ATOM 582 O O . GLU A 1 79 ? -16.159 -3.341 -3.056 1.00 90.69 79 GLU A O 1
ATOM 587 N N . ALA A 1 80 ? -14.616 -4.443 -1.846 1.00 89.81 80 ALA A N 1
ATOM 588 C CA . ALA A 1 80 ? -14.415 -3.418 -0.835 1.00 89.81 80 ALA A CA 1
ATOM 589 C C . ALA A 1 80 ? -12.971 -3.487 -0.334 1.00 89.81 80 ALA A C 1
ATOM 591 O O . ALA A 1 80 ? -12.443 -4.574 -0.116 1.00 89.81 80 ALA A O 1
ATOM 592 N N . ALA A 1 81 ? -12.334 -2.339 -0.139 1.00 93.25 81 ALA A N 1
ATOM 593 C CA . ALA A 1 81 ? -11.029 -2.239 0.499 1.00 93.25 81 ALA A CA 1
ATOM 594 C C . ALA A 1 81 ? -10.950 -0.928 1.276 1.00 93.25 81 ALA A C 1
ATOM 596 O O . ALA A 1 81 ? -11.400 0.111 0.792 1.00 93.25 81 ALA A O 1
ATOM 597 N N . GLY A 1 82 ? -10.403 -0.972 2.484 1.00 94.50 82 GLY A N 1
ATOM 598 C CA . GLY A 1 82 ? -10.332 0.206 3.335 1.00 94.50 82 GLY A CA 1
ATOM 599 C C . GLY A 1 82 ? -9.789 -0.101 4.718 1.00 94.50 82 GLY A C 1
ATOM 600 O O . GLY A 1 82 ? -9.483 -1.247 5.054 1.00 94.50 82 GLY A O 1
ATOM 601 N N . GLY A 1 83 ? -9.668 0.949 5.521 1.00 94.94 83 GLY A N 1
ATOM 602 C CA . GLY A 1 83 ? -9.069 0.852 6.838 1.00 94.94 83 GLY A CA 1
ATOM 603 C C . GLY A 1 83 ? -9.379 2.036 7.735 1.00 94.94 83 GLY A C 1
ATOM 604 O O . GLY A 1 83 ? -9.663 3.130 7.253 1.00 94.94 83 GLY A O 1
ATOM 605 N N . LEU A 1 84 ? -9.303 1.801 9.039 1.00 96.31 84 LEU A N 1
ATOM 606 C CA . LEU A 1 84 ? -9.416 2.798 10.093 1.00 96.31 84 LEU A CA 1
ATOM 607 C C . LEU A 1 84 ? -8.172 2.728 10.971 1.00 96.31 84 LEU A C 1
ATOM 609 O O . LEU A 1 84 ? -7.774 1.653 11.412 1.00 96.31 84 LEU A O 1
ATOM 613 N N . VAL A 1 85 ? -7.581 3.887 11.240 1.00 97.19 85 VAL A N 1
ATOM 614 C CA . VAL A 1 85 ? -6.528 4.043 12.241 1.00 97.19 85 VAL A CA 1
ATOM 615 C C . VAL A 1 85 ? -7.082 4.953 13.323 1.00 97.19 85 VAL A C 1
ATOM 617 O O . VAL A 1 85 ? -7.482 6.080 13.038 1.00 97.19 85 VAL A O 1
ATOM 620 N N . VAL A 1 86 ? -7.133 4.453 14.553 1.00 96.69 86 VAL A N 1
ATOM 621 C CA . VAL A 1 86 ? -7.548 5.214 15.732 1.00 96.69 86 VAL A CA 1
ATOM 622 C C . VAL A 1 86 ? -6.348 5.325 16.649 1.00 96.69 86 VAL A C 1
ATOM 624 O O . VAL A 1 86 ? -5.761 4.309 17.012 1.00 96.69 86 VAL A O 1
ATOM 627 N N . GLN A 1 87 ? -5.976 6.547 17.010 1.00 96.44 87 GLN A N 1
ATOM 628 C CA . GLN A 1 87 ? -4.822 6.816 17.860 1.00 96.44 87 GLN A CA 1
ATOM 629 C C . GLN A 1 87 ? -5.282 7.481 19.149 1.00 96.44 87 GLN A C 1
ATOM 631 O O . GLN A 1 87 ? -6.039 8.452 19.119 1.00 96.44 87 GLN A O 1
ATOM 636 N N . VAL A 1 88 ? -4.815 6.955 20.277 1.00 95.12 88 VAL A N 1
ATOM 637 C CA . VAL A 1 88 ? -5.021 7.567 21.587 1.00 95.12 88 VAL A CA 1
ATOM 638 C C . VAL A 1 88 ? -3.941 8.628 21.768 1.00 95.12 88 VAL A C 1
ATOM 640 O O . VAL A 1 88 ? -2.748 8.322 21.773 1.00 95.12 88 VAL A O 1
ATOM 643 N N . LEU A 1 89 ? -4.364 9.886 21.867 1.00 92.94 89 LEU A N 1
ATOM 644 C CA . LEU A 1 89 ? -3.467 11.014 22.099 1.00 92.94 89 LEU A CA 1
ATOM 645 C C . LEU A 1 89 ? -3.092 11.127 23.587 1.00 92.94 89 LEU A C 1
ATOM 647 O O . LEU A 1 89 ? -3.782 10.552 24.436 1.00 92.94 89 LEU A O 1
ATOM 651 N N . PRO A 1 90 ? -2.016 11.868 23.919 1.00 90.50 90 PRO A N 1
ATOM 652 C CA . PRO A 1 90 ? -1.684 12.173 25.304 1.00 90.50 90 PRO A CA 1
ATOM 653 C C . PRO A 1 90 ? -2.879 12.748 26.069 1.00 90.50 90 PRO A C 1
ATOM 655 O O . PRO A 1 90 ? -3.717 13.441 25.494 1.00 90.50 90 PRO A O 1
ATOM 658 N N . ASP A 1 91 ? -2.931 12.455 27.367 1.00 92.19 91 ASP A N 1
ATOM 659 C CA . ASP A 1 91 ? -3.962 12.927 28.300 1.00 92.19 91 ASP A CA 1
ATOM 660 C C . ASP A 1 91 ? -5.388 12.401 28.038 1.00 92.19 91 ASP A C 1
ATOM 662 O O . ASP A 1 91 ? -6.345 12.881 28.646 1.00 92.19 91 ASP A O 1
ATOM 666 N N . ALA A 1 92 ? -5.553 11.385 27.181 1.00 93.81 92 ALA A N 1
ATOM 667 C CA . ALA A 1 92 ? -6.828 10.689 27.040 1.00 93.81 92 ALA A CA 1
ATOM 668 C C . ALA A 1 92 ? -7.252 10.025 28.362 1.00 93.81 92 ALA A C 1
ATOM 670 O O . ALA A 1 92 ? -6.467 9.335 29.015 1.00 93.81 92 ALA A O 1
ATOM 671 N N . GLU A 1 93 ? -8.514 10.214 28.746 1.00 95.88 93 GLU A N 1
ATOM 672 C CA . GLU A 1 93 ? -9.055 9.652 29.983 1.00 95.88 93 GLU A CA 1
ATOM 673 C C . GLU A 1 93 ? -9.184 8.122 29.903 1.00 95.88 93 GLU A C 1
ATOM 675 O O . GLU A 1 93 ? -9.591 7.569 28.880 1.00 95.88 93 GLU A O 1
ATOM 680 N N . GLU A 1 94 ? -8.930 7.431 31.016 1.00 95.31 94 GLU A N 1
ATOM 681 C CA . GLU A 1 94 ? -9.023 5.964 31.103 1.00 95.31 94 GLU A CA 1
ATOM 682 C C . GLU A 1 94 ? -10.411 5.434 30.697 1.00 95.31 94 GLU A C 1
ATOM 684 O O . GLU A 1 94 ? -10.531 4.384 30.066 1.00 95.31 94 GLU A O 1
ATOM 689 N N . GLU A 1 95 ? -11.476 6.183 31.005 1.00 96.12 95 GLU A N 1
ATOM 690 C CA . GLU A 1 95 ? -12.842 5.845 30.592 1.00 96.12 95 GLU A CA 1
ATOM 691 C C . GLU A 1 95 ? -13.005 5.874 29.064 1.00 96.12 95 GLU A C 1
ATOM 693 O O . GLU A 1 95 ? -13.657 4.996 28.492 1.00 96.12 95 GLU A O 1
ATOM 698 N N . THR A 1 96 ? -12.367 6.838 28.394 1.00 95.56 96 THR A N 1
ATOM 699 C CA . THR A 1 96 ? -12.365 6.963 26.928 1.00 95.56 96 THR A CA 1
ATOM 700 C C . THR A 1 96 ? -11.655 5.766 26.297 1.00 95.56 96 THR A C 1
ATOM 702 O O . THR A 1 96 ? -12.185 5.154 25.366 1.00 95.56 96 THR A O 1
ATOM 705 N N . ILE A 1 97 ? -10.494 5.385 26.837 1.00 95.50 97 ILE A N 1
ATOM 706 C CA . ILE A 1 97 ? -9.718 4.225 26.373 1.00 95.50 97 ILE A CA 1
ATOM 707 C C . ILE A 1 97 ? -10.527 2.938 26.575 1.00 95.50 97 ILE A C 1
ATOM 709 O O . ILE A 1 97 ? -10.758 2.194 25.622 1.00 95.50 97 ILE A O 1
ATOM 713 N N . SER A 1 98 ? -11.061 2.729 27.780 1.00 96.94 98 SER A N 1
ATOM 714 C CA . SER A 1 98 ? -11.884 1.561 28.116 1.00 96.94 98 SER A CA 1
ATOM 715 C C . SER A 1 98 ? -13.116 1.431 27.211 1.00 96.94 98 SER A C 1
ATOM 717 O O . SER A 1 98 ? -13.491 0.330 26.801 1.00 96.94 98 SER A O 1
ATOM 719 N N . ARG A 1 99 ? -13.776 2.550 26.879 1.00 97.50 99 ARG A N 1
ATOM 720 C CA . ARG A 1 99 ? -14.916 2.567 25.952 1.00 97.50 99 ARG A CA 1
ATOM 721 C C . ARG A 1 99 ? -14.489 2.203 24.530 1.00 97.50 99 ARG A C 1
ATOM 723 O O . ARG A 1 99 ? -15.185 1.415 23.890 1.00 97.50 99 ARG A O 1
ATOM 730 N N . LEU A 1 100 ? -13.364 2.733 24.047 1.00 97.00 100 LEU A N 1
ATOM 731 C CA . LEU A 1 100 ? -12.821 2.392 22.731 1.00 97.00 100 LEU A CA 1
ATOM 732 C C . LEU A 1 100 ? -12.511 0.893 22.626 1.00 97.00 100 LEU A C 1
ATOM 734 O O . LEU A 1 100 ? -12.922 0.252 21.660 1.00 97.00 100 LEU A O 1
ATOM 738 N N . GLU A 1 101 ? -11.850 0.315 23.628 1.00 95.75 101 GLU A N 1
ATOM 739 C CA . GLU A 1 101 ? -11.543 -1.119 23.667 1.00 95.75 101 GLU A CA 1
ATOM 740 C C . GLU A 1 101 ? -12.811 -1.981 23.626 1.00 95.75 101 GLU A C 1
ATOM 742 O O . GLU A 1 101 ? -12.882 -2.954 22.872 1.00 95.75 101 GLU A O 1
ATOM 747 N N . GLN A 1 102 ? -13.853 -1.594 24.371 1.00 96.69 102 GLN A N 1
ATOM 748 C CA . GLN A 1 102 ? -15.155 -2.268 24.331 1.00 96.69 102 GLN A CA 1
ATOM 749 C C . GLN A 1 102 ? -15.799 -2.194 22.941 1.00 96.69 102 GLN A C 1
ATOM 751 O O . GLN A 1 102 ? -16.347 -3.191 22.461 1.00 96.69 102 GLN A O 1
ATOM 756 N N . ASN A 1 103 ? -15.727 -1.036 22.281 1.00 96.62 103 ASN A N 1
ATOM 757 C CA . ASN A 1 103 ? -16.259 -0.866 20.931 1.00 96.62 103 ASN A CA 1
ATOM 758 C C . ASN A 1 103 ? -15.509 -1.752 19.932 1.00 96.62 103 ASN A C 1
ATOM 760 O O . ASN A 1 103 ? -16.151 -2.476 19.169 1.00 96.62 103 ASN A O 1
ATOM 764 N N . LEU A 1 104 ? -14.173 -1.745 19.980 1.00 94.81 104 LEU A N 1
ATOM 765 C CA . LEU A 1 104 ? -13.302 -2.559 19.129 1.00 94.81 104 LEU A CA 1
ATOM 766 C C . LEU A 1 104 ? -13.558 -4.057 19.323 1.00 94.81 104 LEU A C 1
ATOM 768 O O . LEU A 1 104 ? -13.755 -4.771 18.342 1.00 94.81 104 LEU A O 1
ATOM 772 N N . ALA A 1 105 ? -13.658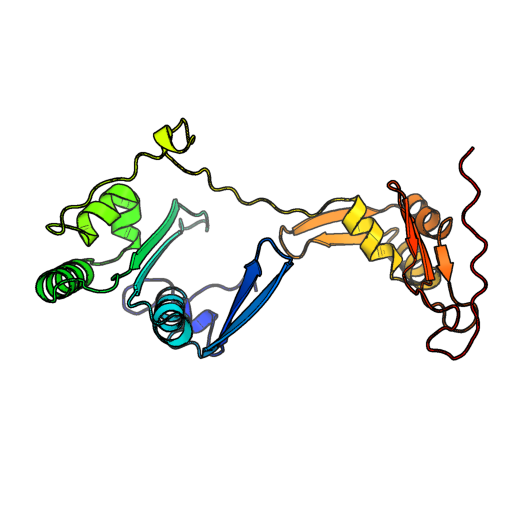 -4.528 20.570 1.00 92.69 105 ALA A N 1
ATOM 773 C CA . ALA A 1 105 ? -14.004 -5.918 20.878 1.00 92.69 105 ALA A CA 1
ATOM 774 C C . ALA A 1 105 ? -15.397 -6.314 20.348 1.00 92.69 105 ALA A C 1
ATOM 776 O O . ALA A 1 105 ? -15.659 -7.481 20.047 1.00 92.69 105 ALA A O 1
ATOM 777 N N . GLY A 1 106 ? -16.301 -5.340 20.214 1.00 89.69 106 GLY A N 1
ATOM 778 C CA . GLY A 1 106 ? -17.627 -5.512 19.631 1.00 89.69 106 GLY A CA 1
ATOM 779 C C . GLY A 1 106 ? -17.666 -5.541 18.097 1.00 89.69 106 GLY A C 1
ATOM 780 O O . GLY A 1 106 ? -18.728 -5.843 17.542 1.00 89.69 106 GLY A O 1
ATOM 781 N N . VAL A 1 107 ? -16.568 -5.233 17.397 1.00 89.25 107 VAL A N 1
ATOM 782 C CA . VAL A 1 107 ? -16.492 -5.279 15.927 1.00 89.25 107 VAL A CA 1
ATOM 783 C C . VAL A 1 107 ? -16.220 -6.713 15.471 1.00 89.25 107 VAL A C 1
ATOM 785 O O . VAL A 1 107 ? -15.087 -7.191 15.436 1.00 89.25 107 VAL A O 1
ATOM 788 N N . ARG A 1 108 ? -17.282 -7.422 15.077 1.00 77.69 108 ARG A N 1
ATOM 789 C CA . ARG A 1 108 ? -17.191 -8.777 14.514 1.00 77.69 108 ARG A CA 1
ATOM 790 C C . ARG A 1 108 ? -16.908 -8.715 13.012 1.00 77.69 108 ARG A C 1
ATOM 792 O O . ARG A 1 108 ? -17.817 -8.873 12.214 1.00 77.69 108 ARG A O 1
ATOM 799 N N . GLY A 1 109 ? -15.648 -8.479 12.650 1.00 85.06 109 GLY A N 1
ATOM 800 C CA . GLY A 1 109 ? -15.199 -8.444 11.253 1.00 85.06 109 GLY A CA 1
ATOM 801 C C . GLY A 1 109 ? -15.263 -7.045 10.643 1.00 85.06 109 GLY A C 1
ATOM 802 O O . GLY A 1 109 ? -16.316 -6.563 10.238 1.00 85.06 109 GLY A O 1
ATOM 803 N N . PHE A 1 110 ? -14.105 -6.389 10.547 1.00 91.25 110 PHE A N 1
ATOM 804 C CA . PHE A 1 110 ? -14.020 -5.037 9.997 1.00 91.25 110 PHE A CA 1
ATOM 805 C C . PHE A 1 110 ? -14.382 -4.973 8.506 1.00 91.25 110 PHE A C 1
ATOM 807 O O . PHE A 1 110 ? -15.002 -4.009 8.073 1.00 91.25 110 PHE A O 1
ATOM 814 N N . THR A 1 111 ? -14.042 -6.006 7.730 1.00 91.00 111 THR A N 1
ATOM 815 C CA . THR A 1 111 ? -14.365 -6.085 6.298 1.00 91.00 111 THR A CA 1
ATOM 816 C C . THR A 1 111 ? -15.872 -6.016 6.031 1.00 91.00 111 THR A C 1
ATOM 818 O O . THR A 1 111 ? -16.290 -5.304 5.121 1.00 91.00 111 THR A O 1
ATOM 821 N N . ASP A 1 112 ? -16.685 -6.703 6.838 1.00 89.19 112 ASP A N 1
ATOM 822 C CA . ASP A 1 112 ? -18.146 -6.700 6.692 1.00 89.19 112 ASP A CA 1
ATOM 823 C C . ASP A 1 112 ? -18.724 -5.344 7.102 1.00 89.19 112 ASP A C 1
ATOM 825 O O . ASP A 1 112 ? -19.478 -4.733 6.349 1.00 89.19 112 ASP A O 1
ATOM 829 N N . LEU A 1 113 ? -18.260 -4.801 8.234 1.00 91.62 113 LEU A N 1
ATOM 830 C CA . LEU A 1 113 ? -18.615 -3.455 8.687 1.00 91.62 113 LEU A CA 1
ATOM 831 C C . LEU A 1 113 ? -18.304 -2.387 7.623 1.00 91.62 113 LEU A C 1
ATOM 833 O O . LEU A 1 113 ? -19.137 -1.523 7.352 1.00 91.62 113 LEU A O 1
ATOM 837 N N . LEU A 1 114 ? -17.120 -2.456 7.008 1.00 92.44 114 LEU A N 1
ATOM 838 C CA . LEU A 1 114 ? -16.700 -1.547 5.944 1.00 92.44 114 LEU A CA 1
ATOM 839 C C . LEU A 1 114 ? -17.608 -1.660 4.722 1.00 92.44 114 LEU A C 1
ATOM 841 O O . LEU A 1 114 ? -17.949 -0.652 4.110 1.00 92.44 114 LEU A O 1
ATOM 845 N N . ALA A 1 115 ? -17.977 -2.872 4.338 1.00 90.25 115 ALA A N 1
ATOM 846 C CA . ALA A 1 115 ? -18.744 -3.071 3.129 1.00 90.25 115 ALA A CA 1
ATOM 847 C C . ALA A 1 115 ? -20.236 -2.757 3.283 1.00 90.25 115 ALA A C 1
ATOM 849 O O . ALA A 1 115 ? -20.847 -2.265 2.337 1.00 90.25 115 ALA A O 1
ATOM 850 N N . ASP A 1 116 ? -20.805 -3.013 4.459 1.00 90.69 116 ASP A N 1
ATOM 851 C CA . ASP A 1 116 ? -22.223 -2.777 4.734 1.00 90.69 116 ASP A CA 1
ATOM 852 C C . AS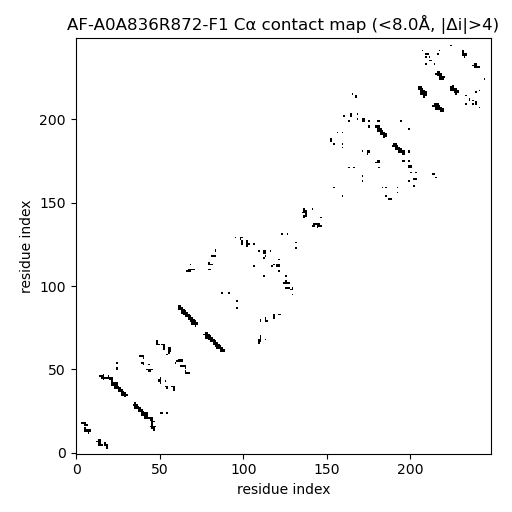P A 1 116 ? -22.499 -1.306 5.068 1.00 90.69 116 ASP A C 1
ATOM 854 O O . ASP A 1 116 ? -23.562 -0.773 4.742 1.00 90.69 116 ASP A O 1
ATOM 858 N N . HIS A 1 117 ? -21.540 -0.630 5.710 1.00 91.50 117 HIS A N 1
ATOM 859 C CA . HIS A 1 117 ? -21.742 0.710 6.267 1.00 91.50 117 HIS A CA 1
ATOM 860 C C . HIS A 1 117 ? -20.761 1.771 5.749 1.00 91.50 117 HIS A C 1
ATOM 862 O O . HIS A 1 117 ? -20.878 2.947 6.109 1.00 91.50 117 HIS A O 1
ATOM 868 N N . GLY A 1 118 ? -19.801 1.389 4.905 1.00 92.19 118 GLY A N 1
ATOM 869 C CA . GLY A 1 118 ? -18.743 2.280 4.441 1.00 92.19 118 GLY A CA 1
ATOM 870 C C . GLY A 1 118 ? -17.778 2.692 5.556 1.00 92.19 118 GLY A C 1
ATOM 871 O O . GLY A 1 118 ? -17.923 2.336 6.728 1.00 92.19 118 GLY A O 1
ATOM 872 N N . LEU A 1 119 ? -16.781 3.500 5.189 1.00 91.56 119 LEU A N 1
ATOM 873 C CA . LEU A 1 119 ? -15.745 3.944 6.122 1.00 91.56 119 LEU A CA 1
ATOM 874 C C . LEU A 1 119 ? -16.307 4.829 7.245 1.00 91.56 119 LEU A C 1
ATOM 876 O O . LEU A 1 119 ? -15.943 4.660 8.407 1.00 91.56 119 LEU A O 1
ATOM 880 N N . GLU A 1 120 ? -17.229 5.742 6.929 1.00 92.94 120 GLU A N 1
ATOM 881 C CA . GLU A 1 120 ? -17.827 6.598 7.956 1.00 92.94 120 GLU A CA 1
ATOM 882 C C . GLU A 1 120 ? -18.717 5.823 8.930 1.00 92.94 120 GLU A C 1
ATOM 884 O O . GLU A 1 120 ? -18.743 6.126 10.122 1.00 92.94 120 GLU A O 1
ATOM 889 N N . GLY A 1 121 ? -19.473 4.836 8.441 1.00 94.31 121 GLY A N 1
ATOM 890 C CA . GLY A 1 121 ? -20.282 3.976 9.299 1.00 94.31 121 GLY A CA 1
ATOM 891 C C . GLY A 1 121 ? -19.409 3.129 10.220 1.00 94.31 121 GLY A C 1
ATOM 892 O O . GLY A 1 121 ? -19.676 3.055 11.420 1.00 94.31 121 GLY A O 1
ATOM 893 N N . ALA A 1 122 ? -18.309 2.590 9.688 1.00 94.69 122 ALA A N 1
ATOM 894 C CA . ALA A 1 122 ? -17.306 1.896 10.483 1.00 94.69 122 ALA A CA 1
ATOM 895 C C . ALA A 1 122 ? -16.698 2.805 11.566 1.00 94.69 122 ALA A C 1
ATOM 897 O O . ALA A 1 122 ? -16.622 2.405 12.727 1.00 94.69 122 ALA A O 1
ATOM 898 N N . ALA A 1 123 ? -16.350 4.050 11.224 1.00 95.69 123 ALA A N 1
ATOM 899 C CA . ALA A 1 123 ? -15.812 5.024 12.173 1.00 95.69 123 ALA A CA 1
ATOM 900 C C . ALA A 1 123 ? -16.817 5.357 13.284 1.00 95.69 123 ALA A C 1
ATOM 902 O O . ALA A 1 123 ? -16.465 5.320 14.461 1.00 95.69 123 ALA A O 1
ATOM 903 N N . ARG A 1 124 ? -18.088 5.609 12.929 1.00 96.19 124 ARG A N 1
ATOM 904 C CA . ARG A 1 124 ? -19.168 5.857 13.902 1.00 96.19 124 ARG A CA 1
ATOM 905 C C . ARG A 1 124 ? -19.351 4.685 14.863 1.00 96.19 124 ARG A C 1
ATOM 907 O O . ARG A 1 124 ? -19.601 4.916 16.039 1.00 96.19 124 ARG A O 1
ATOM 914 N N . ARG A 1 125 ? -19.215 3.446 14.378 1.00 95.69 125 ARG A N 1
ATOM 915 C CA . ARG A 1 125 ? -19.317 2.243 15.213 1.00 95.69 125 ARG A CA 1
ATOM 916 C C . ARG A 1 125 ? -18.121 2.084 16.152 1.00 95.69 125 ARG A C 1
ATOM 918 O O . ARG A 1 125 ? -18.312 1.771 17.321 1.00 95.69 125 ARG A O 1
ATOM 925 N N . VAL A 1 126 ? -16.901 2.294 15.657 1.00 96.06 126 VAL A N 1
ATOM 926 C CA . VAL A 1 126 ? -15.674 2.189 16.469 1.00 96.06 126 VAL A CA 1
ATOM 927 C C . VAL A 1 126 ? -15.618 3.290 17.535 1.00 96.06 126 VAL A C 1
ATOM 929 O O . VAL A 1 126 ? -15.221 3.037 18.669 1.00 96.06 126 VAL A O 1
ATOM 932 N N . LEU A 1 127 ? -16.074 4.497 17.201 1.00 96.25 127 LEU A N 1
ATOM 933 C CA . LEU A 1 127 ? -16.040 5.675 18.075 1.00 96.25 127 LEU A CA 1
ATOM 934 C C . LEU A 1 127 ? -17.388 5.956 18.758 1.00 96.25 127 LEU A C 1
ATOM 936 O O . LEU A 1 127 ? -17.661 7.075 19.197 1.00 96.25 127 LEU A O 1
ATOM 940 N N . GLU A 1 128 ? -18.250 4.945 18.847 1.00 96.25 128 GLU A N 1
ATOM 941 C CA . GLU A 1 128 ? -19.568 5.072 19.459 1.00 96.25 128 GLU A CA 1
ATOM 942 C C . GLU A 1 128 ? -19.452 5.519 20.924 1.00 96.25 128 GLU A C 1
ATOM 944 O O . GLU A 1 128 ? -18.729 4.924 21.725 1.00 96.25 128 GLU A O 1
ATOM 949 N N . GLY A 1 129 ? -20.165 6.591 21.277 1.00 95.75 129 GLY A N 1
ATOM 950 C CA . GLY A 1 129 ? -20.139 7.154 22.628 1.00 95.75 129 GLY A CA 1
ATOM 951 C C . GLY A 1 129 ? -18.877 7.951 22.982 1.00 95.75 129 GLY A C 1
ATOM 952 O O . GLY A 1 129 ? -18.770 8.383 24.122 1.00 95.75 129 GLY A O 1
ATOM 953 N N . LEU A 1 130 ? -17.960 8.181 22.032 1.00 95.94 130 LEU A N 1
ATOM 954 C CA . LEU A 1 130 ? -16.720 8.950 22.240 1.00 95.94 130 LEU A CA 1
ATOM 955 C C . LEU A 1 130 ? -16.773 10.383 21.686 1.00 95.94 130 LEU A C 1
ATOM 957 O O . LEU A 1 130 ? -15.762 11.074 21.670 1.00 95.94 130 LEU A O 1
ATOM 961 N N . GLY A 1 131 ? -17.941 10.835 21.216 1.00 93.00 131 GLY A N 1
ATOM 962 C CA . GLY A 1 131 ? -18.115 12.204 20.719 1.00 93.00 131 GLY A CA 1
ATOM 963 C C . GLY A 1 131 ? -17.401 12.473 19.391 1.00 93.00 131 GLY A C 1
ATOM 964 O O . GLY A 1 131 ? -16.700 13.468 19.265 1.00 93.00 131 GLY A O 1
ATOM 965 N N . LEU A 1 132 ? -17.566 11.590 18.400 1.00 94.81 132 LEU A N 1
ATOM 966 C CA . LEU A 1 132 ? -16.969 11.763 17.072 1.00 94.81 132 LEU A CA 1
ATOM 967 C C . LEU A 1 132 ? -17.404 13.082 16.411 1.00 94.81 132 LEU A C 1
ATOM 969 O O . LEU A 1 132 ? -18.564 13.242 16.024 1.00 94.81 132 LEU A O 1
ATOM 973 N N . GLU A 1 133 ? -16.433 13.964 16.193 1.00 94.38 133 GLU A N 1
ATOM 974 C CA . GLU A 1 133 ? -16.559 15.166 15.375 1.00 94.38 133 GLU A CA 1
ATOM 975 C C . GLU A 1 133 ? -15.740 15.019 14.089 1.00 94.38 133 GLU A C 1
ATOM 977 O O . GLU A 1 133 ? -14.570 14.633 14.106 1.00 94.38 133 GLU A O 1
ATOM 982 N N . TRP A 1 134 ? -16.361 15.321 12.950 1.00 92.75 134 TRP A N 1
ATOM 983 C CA . TRP A 1 134 ? -15.703 15.234 11.649 1.00 92.75 134 TRP A CA 1
ATOM 984 C C . TRP A 1 134 ? -14.957 16.527 11.340 1.00 92.75 134 TRP A C 1
ATOM 986 O O . TRP A 1 134 ? -15.521 17.617 11.432 1.00 92.75 134 TRP A O 1
ATOM 996 N N . THR A 1 135 ? -13.702 16.407 10.910 1.00 93.75 135 THR A N 1
ATOM 997 C CA . THR A 1 135 ? -12.952 17.545 10.373 1.00 93.75 135 THR A CA 1
ATOM 998 C C . THR A 1 135 ? -13.635 18.082 9.118 1.00 93.75 135 THR A C 1
ATOM 1000 O O . THR A 1 135 ? -13.943 17.323 8.197 1.00 93.75 135 THR A O 1
ATOM 1003 N N . ASP A 1 136 ? -13.822 19.401 9.044 1.00 93.81 136 ASP A N 1
ATOM 1004 C CA . ASP A 1 136 ? -14.335 20.051 7.839 1.00 93.81 136 ASP A CA 1
ATOM 1005 C C . ASP A 1 136 ? -13.258 20.080 6.743 1.00 93.81 136 ASP A C 1
ATOM 1007 O O . ASP A 1 136 ? -12.474 21.022 6.609 1.00 93.81 136 ASP A O 1
ATOM 1011 N N . LEU A 1 137 ? -13.222 19.022 5.933 1.00 94.31 137 LEU A N 1
ATOM 1012 C CA . LEU A 1 137 ? -12.293 18.915 4.811 1.00 94.31 137 LEU A CA 1
ATOM 1013 C C . LEU A 1 137 ? -12.563 19.967 3.721 1.00 94.31 137 LEU A C 1
ATOM 1015 O O . LEU A 1 137 ? -11.635 20.345 3.004 1.00 94.31 137 LEU A O 1
ATOM 1019 N N . LYS A 1 138 ? -13.783 20.514 3.618 1.00 94.69 138 LYS A N 1
ATOM 1020 C CA . LYS A 1 138 ? -14.075 21.591 2.658 1.00 94.69 138 LYS A CA 1
ATOM 1021 C C . LYS A 1 138 ? -13.392 22.885 3.069 1.00 94.69 138 LYS A C 1
ATOM 1023 O O . LYS A 1 138 ? -12.829 23.563 2.210 1.00 94.69 138 LYS A O 1
ATOM 1028 N N . ALA A 1 139 ? -13.365 23.185 4.368 1.00 95.25 139 ALA A N 1
ATOM 1029 C CA . ALA A 1 139 ? -12.593 24.305 4.904 1.00 95.25 139 ALA A CA 1
ATOM 1030 C C . ALA A 1 139 ? -11.080 24.162 4.640 1.00 95.25 139 ALA A C 1
ATOM 1032 O O . ALA A 1 139 ? -10.381 25.168 4.527 1.00 95.25 139 ALA A O 1
ATOM 1033 N N . LEU A 1 140 ? -10.584 22.931 4.471 1.00 94.44 140 LEU A N 1
ATOM 1034 C CA . LEU A 1 140 ? -9.194 22.629 4.106 1.00 94.44 140 LEU A CA 1
ATOM 1035 C C . LEU A 1 140 ? -8.941 22.580 2.585 1.00 94.44 140 LEU A C 1
ATOM 1037 O O . LEU A 1 140 ? -7.845 22.226 2.157 1.00 94.44 140 LEU A O 1
ATOM 1041 N N . GLY A 1 141 ? -9.926 22.948 1.758 1.00 95.19 141 GLY A N 1
ATOM 1042 C CA . GLY A 1 141 ? -9.789 23.016 0.299 1.00 95.19 141 GLY A CA 1
ATOM 1043 C C . GLY A 1 141 ? -10.174 21.737 -0.451 1.00 95.19 141 GLY A C 1
ATOM 1044 O O . GLY A 1 141 ? -10.081 21.703 -1.679 1.00 95.19 141 GLY A O 1
ATOM 1045 N N . PHE A 1 142 ? -10.662 20.704 0.239 1.00 95.56 142 PHE A N 1
ATOM 1046 C CA . PHE A 1 142 ? -11.197 19.501 -0.398 1.00 95.56 142 PHE A CA 1
ATOM 1047 C C . PHE A 1 142 ? -12.682 19.700 -0.711 1.00 95.56 142 PHE A C 1
ATOM 1049 O O . PHE A 1 142 ? -13.547 19.408 0.111 1.00 95.56 142 PHE A O 1
ATOM 1056 N N . ALA A 1 143 ? -12.988 20.217 -1.905 1.00 91.31 143 ALA A N 1
ATOM 1057 C CA . ALA A 1 143 ? -14.341 20.638 -2.297 1.00 91.31 143 ALA A CA 1
ATOM 1058 C C . ALA A 1 143 ? -15.424 19.555 -2.116 1.00 91.31 143 ALA A C 1
ATOM 1060 O O . ALA A 1 143 ? -16.559 19.859 -1.738 1.00 91.31 143 ALA A O 1
ATOM 1061 N N . GLU A 1 144 ? -15.069 18.291 -2.341 1.00 90.69 144 GLU A N 1
ATOM 1062 C CA . GLU A 1 144 ? -15.978 17.147 -2.210 1.00 90.69 144 GLU A CA 1
ATOM 1063 C C . GLU A 1 144 ? -16.154 16.678 -0.755 1.00 90.69 144 GLU A C 1
ATOM 1065 O O . GLU A 1 144 ? -17.035 15.875 -0.469 1.00 90.69 144 GLU A O 1
ATOM 1070 N N . GLY A 1 145 ? -15.386 17.230 0.191 1.00 90.00 145 GLY A N 1
ATOM 1071 C CA . GLY A 1 145 ? -15.386 16.798 1.588 1.00 90.00 145 GLY A CA 1
ATOM 1072 C C . GLY A 1 145 ? -14.606 15.503 1.826 1.00 90.00 145 GLY A C 1
ATOM 1073 O O . GLY A 1 145 ? -14.808 14.861 2.849 1.00 90.00 145 GLY A O 1
ATOM 1074 N N . SER A 1 146 ? -13.720 15.124 0.902 1.00 91.12 146 SER A N 1
ATOM 1075 C CA . SER A 1 146 ? -12.859 13.941 0.988 1.00 91.12 146 SER A CA 1
ATOM 1076 C C . SER A 1 146 ? -11.516 14.184 0.303 1.00 91.12 146 SER A C 1
ATOM 1078 O O . SER A 1 146 ? -11.434 14.941 -0.666 1.00 91.12 146 SER A O 1
ATOM 1080 N N . ILE A 1 147 ? -10.468 13.504 0.769 1.00 92.69 147 ILE A N 1
ATOM 1081 C CA . ILE A 1 147 ? -9.161 13.492 0.102 1.00 92.69 147 ILE A CA 1
ATOM 1082 C C . ILE A 1 147 ? -9.184 12.380 -0.961 1.00 92.69 147 ILE A C 1
ATOM 1084 O O . ILE A 1 147 ? -9.349 11.217 -0.587 1.00 92.69 147 ILE A O 1
ATOM 1088 N N . PRO A 1 148 ? -9.046 12.690 -2.265 1.00 91.81 148 PRO A N 1
ATOM 1089 C CA . PRO A 1 148 ? -9.059 11.667 -3.304 1.00 91.81 148 PRO A CA 1
ATOM 1090 C C . PRO A 1 148 ? -7.828 10.766 -3.177 1.00 91.81 148 PRO A C 1
ATOM 1092 O O . PRO A 1 148 ? -6.700 11.244 -3.047 1.00 91.81 148 PRO A O 1
ATOM 1095 N N . LEU A 1 149 ? -8.057 9.456 -3.236 1.00 91.00 149 LEU A N 1
ATOM 1096 C CA . LEU A 1 149 ? -7.011 8.442 -3.228 1.00 91.00 149 LEU A CA 1
ATOM 1097 C C . LEU A 1 149 ? -7.021 7.712 -4.569 1.00 91.00 149 LEU A C 1
ATOM 1099 O O . LEU A 1 149 ? -8.037 7.147 -4.968 1.00 91.00 149 LEU A O 1
ATOM 1103 N N . GLU A 1 150 ? -5.880 7.702 -5.250 1.00 93.00 150 GLU A N 1
ATOM 1104 C CA . GLU A 1 150 ? -5.698 6.986 -6.509 1.00 93.00 150 GLU A CA 1
ATOM 1105 C C . GLU A 1 150 ? -4.358 6.252 -6.525 1.00 93.00 150 GLU A C 1
ATOM 1107 O O . GLU A 1 150 ? -3.363 6.704 -5.950 1.00 93.00 150 GLU A O 1
ATOM 1112 N N . PHE A 1 151 ? -4.314 5.115 -7.220 1.00 93.75 151 PHE A N 1
ATOM 1113 C CA . PHE A 1 151 ? -3.042 4.496 -7.561 1.00 93.75 151 PHE A CA 1
ATOM 1114 C C . PHE A 1 151 ? -2.369 5.320 -8.660 1.00 93.75 151 PHE A C 1
ATOM 1116 O O . PHE A 1 151 ? -2.892 5.433 -9.769 1.00 93.75 151 PHE A O 1
ATOM 1123 N N . ARG A 1 152 ? -1.181 5.859 -8.375 1.00 94.19 152 ARG A N 1
ATOM 1124 C CA . ARG A 1 152 ? -0.405 6.633 -9.347 1.00 94.19 152 ARG A CA 1
ATOM 1125 C C . ARG A 1 152 ? 1.061 6.228 -9.343 1.00 94.19 152 ARG A C 1
ATOM 1127 O O . ARG A 1 152 ? 1.803 6.515 -8.405 1.00 94.19 152 ARG A O 1
ATOM 1134 N N . CYS A 1 153 ? 1.508 5.622 -10.441 1.00 95.12 153 CYS A N 1
ATOM 1135 C CA . CYS A 1 153 ? 2.926 5.376 -10.671 1.00 95.12 153 CYS A CA 1
ATOM 1136 C C . CYS A 1 153 ? 3.592 6.584 -11.342 1.00 95.12 153 CYS A C 1
ATOM 1138 O O . CYS A 1 153 ? 2.987 7.289 -12.145 1.00 95.12 153 CYS A O 1
ATOM 1140 N N . ARG A 1 154 ? 4.868 6.815 -11.020 1.00 92.50 154 ARG A N 1
ATOM 1141 C CA . ARG A 1 154 ? 5.696 7.878 -11.618 1.00 92.50 154 ARG A CA 1
ATOM 1142 C C . ARG A 1 154 ? 6.649 7.346 -12.691 1.00 92.50 154 ARG A C 1
ATOM 1144 O O . ARG A 1 154 ? 7.602 8.050 -13.038 1.00 92.50 154 ARG A O 1
ATOM 1151 N N . CYS A 1 155 ? 6.481 6.102 -13.140 1.00 94.31 155 CYS A N 1
ATOM 1152 C CA . CYS A 1 155 ? 7.249 5.572 -14.262 1.00 94.31 155 CYS A CA 1
ATOM 1153 C C . CYS A 1 155 ? 6.907 6.337 -15.542 1.00 94.31 155 CYS A C 1
ATOM 1155 O O . CYS A 1 155 ? 5.812 6.876 -15.680 1.00 94.31 155 CYS A O 1
ATOM 1157 N N . SER A 1 156 ? 7.851 6.379 -16.469 1.00 92.56 156 SER A N 1
ATOM 1158 C CA . SER A 1 156 ? 7.633 6.951 -17.790 1.00 92.56 156 SER A CA 1
ATOM 1159 C C . SER A 1 156 ? 8.569 6.281 -18.788 1.00 92.56 156 SER A C 1
ATOM 1161 O O . SER A 1 156 ? 9.538 5.620 -18.390 1.00 92.56 156 SER A O 1
ATOM 1163 N N . ARG A 1 157 ? 8.309 6.473 -20.085 1.00 92.00 157 ARG A N 1
ATOM 1164 C CA . ARG A 1 157 ? 9.157 5.926 -21.150 1.00 92.00 157 ARG A CA 1
ATOM 1165 C C . ARG A 1 157 ? 10.579 6.476 -21.061 1.00 92.00 157 ARG A C 1
ATOM 1167 O O . ARG A 1 157 ? 11.530 5.737 -21.281 1.00 92.00 157 ARG A O 1
ATOM 1174 N N . GLU A 1 158 ? 10.733 7.736 -20.667 1.00 88.38 158 GLU A N 1
ATOM 1175 C CA . GLU A 1 158 ? 12.031 8.388 -20.482 1.00 88.38 158 GLU A CA 1
ATOM 1176 C C . GLU A 1 158 ? 12.820 7.735 -19.344 1.00 88.38 158 GLU A C 1
ATOM 1178 O O . GLU A 1 158 ? 14.009 7.463 -19.496 1.00 88.38 158 GLU A O 1
ATOM 1183 N N . LYS A 1 159 ? 12.163 7.414 -18.220 1.00 87.62 159 LYS A N 1
ATOM 1184 C CA . LYS A 1 159 ? 12.803 6.693 -17.107 1.00 87.62 159 LYS A CA 1
ATOM 1185 C C . LYS A 1 159 ? 13.179 5.265 -17.494 1.00 87.62 159 LYS A C 1
ATOM 1187 O O . LYS A 1 159 ? 14.249 4.799 -17.113 1.00 87.62 159 LYS A O 1
ATOM 1192 N N . ALA A 1 160 ? 12.336 4.588 -18.272 1.00 91.75 160 ALA A N 1
ATOM 1193 C CA . ALA A 1 160 ? 12.648 3.264 -18.804 1.00 91.75 160 ALA A CA 1
ATOM 1194 C C . ALA A 1 160 ? 13.854 3.302 -19.765 1.00 91.75 160 ALA A C 1
ATOM 1196 O O . ALA A 1 160 ? 14.766 2.488 -19.647 1.00 91.75 160 ALA A O 1
ATOM 1197 N N . ALA A 1 161 ? 13.922 4.299 -20.651 1.00 89.12 161 ALA A N 1
ATOM 1198 C CA . ALA A 1 161 ? 15.066 4.524 -21.534 1.00 89.12 161 ALA A CA 1
ATOM 1199 C C . ALA A 1 161 ? 16.345 4.898 -20.762 1.00 89.12 161 ALA A C 1
ATOM 1201 O O . ALA A 1 161 ? 17.450 4.514 -21.147 1.00 89.12 161 ALA A O 1
ATOM 1202 N N . ALA A 1 162 ? 16.214 5.653 -19.666 1.00 83.75 162 ALA A N 1
ATOM 1203 C CA . ALA A 1 162 ? 17.329 5.968 -18.781 1.00 83.75 162 ALA A CA 1
ATOM 1204 C C . ALA A 1 162 ? 17.904 4.703 -18.132 1.00 83.75 162 ALA A C 1
ATOM 1206 O O . ALA A 1 162 ? 19.120 4.544 -18.129 1.00 83.75 162 ALA A O 1
ATOM 1207 N N . ALA A 1 163 ? 17.047 3.777 -17.686 1.00 87.25 163 ALA A N 1
ATOM 1208 C CA . ALA A 1 163 ? 17.480 2.488 -17.152 1.00 87.25 163 ALA A CA 1
ATOM 1209 C C . ALA A 1 163 ? 18.266 1.660 -18.189 1.00 87.25 163 ALA A C 1
ATOM 1211 O O . ALA A 1 163 ? 19.312 1.104 -17.867 1.00 87.25 163 ALA A O 1
ATOM 1212 N N . LEU A 1 164 ? 17.816 1.640 -19.450 1.00 88.75 164 LEU A N 1
ATOM 1213 C CA . LEU A 1 164 ? 18.507 0.922 -20.530 1.00 88.75 164 LEU A CA 1
ATOM 1214 C C . LEU A 1 164 ? 19.905 1.469 -20.837 1.00 88.75 164 LEU A C 1
ATOM 1216 O O . LEU A 1 164 ? 20.749 0.734 -21.337 1.00 88.75 164 LEU A O 1
ATOM 1220 N N . ALA A 1 165 ? 20.174 2.736 -20.529 1.00 81.94 165 ALA A N 1
ATOM 1221 C CA . ALA A 1 165 ? 21.492 3.312 -20.762 1.00 81.94 165 ALA A CA 1
ATOM 1222 C C . ALA A 1 165 ? 22.555 2.856 -19.757 1.00 81.94 165 ALA A C 1
ATOM 1224 O O . ALA A 1 165 ? 23.734 3.056 -20.021 1.00 81.94 165 ALA A O 1
ATOM 1225 N N . TYR A 1 166 ? 22.188 2.223 -18.640 1.00 82.12 166 TYR A N 1
ATOM 1226 C CA . TYR A 1 166 ? 23.193 1.630 -17.752 1.00 82.12 166 TYR A CA 1
ATOM 1227 C C . TYR A 1 166 ? 23.881 0.412 -18.385 1.00 82.12 166 TYR A C 1
ATOM 1229 O O . TYR A 1 166 ? 25.040 0.152 -18.079 1.00 82.12 166 TYR A O 1
ATOM 1237 N N . PHE A 1 167 ? 23.218 -0.272 -19.322 1.00 86.50 167 PHE A N 1
ATOM 1238 C CA . PHE A 1 167 ? 23.800 -1.393 -20.058 1.00 86.50 167 PHE A CA 1
ATOM 1239 C C . PHE A 1 167 ? 24.821 -0.917 -21.094 1.00 86.50 167 PHE A C 1
ATOM 1241 O O . PHE A 1 167 ? 24.614 0.080 -21.801 1.00 86.50 167 PHE A O 1
ATOM 1248 N N . ALA A 1 168 ? 25.919 -1.653 -21.221 1.00 86.38 168 ALA A N 1
ATOM 1249 C CA . ALA A 1 168 ? 26.948 -1.394 -22.215 1.00 86.38 168 ALA A CA 1
ATOM 1250 C C . ALA A 1 168 ? 26.370 -1.465 -23.648 1.00 86.38 168 ALA A C 1
ATOM 1252 O O . ALA A 1 168 ? 25.348 -2.125 -23.884 1.00 86.38 168 ALA A O 1
ATOM 1253 N N . PRO A 1 169 ? 26.979 -0.775 -24.629 1.00 87.12 169 PRO A N 1
ATOM 1254 C CA . PRO A 1 169 ? 26.534 -0.821 -26.023 1.00 87.12 169 PRO A CA 1
ATOM 1255 C C . PRO A 1 169 ? 26.415 -2.249 -26.567 1.00 87.12 169 PRO A C 1
ATOM 1257 O O . PRO A 1 169 ? 25.478 -2.560 -27.300 1.00 87.12 169 PRO 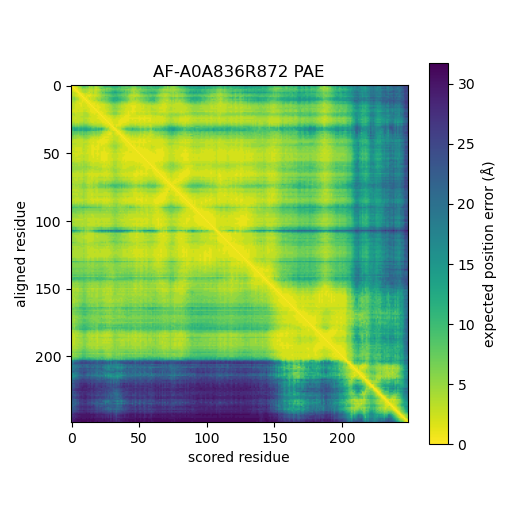A O 1
ATOM 1260 N N . GLU A 1 170 ? 27.334 -3.130 -26.177 1.00 89.44 170 GLU A N 1
ATOM 1261 C CA . GLU A 1 170 ? 27.383 -4.526 -26.609 1.00 89.44 170 GLU A CA 1
ATOM 1262 C C . GLU A 1 170 ? 26.208 -5.335 -26.050 1.00 89.44 170 GLU A C 1
ATOM 1264 O O . GLU A 1 170 ? 25.633 -6.151 -26.769 1.00 89.44 170 GLU A O 1
ATOM 1269 N N . GLU A 1 171 ? 25.820 -5.079 -24.797 1.00 91.06 171 GLU A N 1
ATOM 1270 C CA . GLU A 1 171 ? 24.659 -5.704 -24.152 1.00 91.06 171 GLU A CA 1
ATOM 1271 C C . GLU A 1 171 ? 23.361 -5.259 -24.833 1.00 91.06 171 GLU A C 1
ATOM 1273 O O . GLU A 1 171 ? 22.502 -6.082 -25.142 1.00 91.06 171 GLU A O 1
ATOM 1278 N N . ARG A 1 172 ? 23.239 -3.967 -25.161 1.00 91.31 172 ARG A N 1
ATOM 1279 C CA . ARG A 1 172 ? 22.089 -3.445 -25.917 1.00 91.31 172 ARG A CA 1
ATOM 1280 C C . ARG A 1 172 ? 22.028 -3.994 -27.341 1.00 91.31 172 ARG A C 1
ATOM 1282 O O . ARG A 1 172 ? 20.943 -4.299 -27.827 1.00 91.31 172 ARG A O 1
ATOM 1289 N N . GLU A 1 173 ? 23.162 -4.159 -28.020 1.00 93.06 173 GLU A N 1
ATOM 1290 C CA . GLU A 1 173 ? 23.179 -4.787 -29.347 1.00 93.06 173 GLU A CA 1
ATOM 1291 C C . GLU A 1 173 ? 22.887 -6.297 -29.267 1.00 93.06 173 GLU A C 1
ATOM 1293 O O . GLU A 1 173 ? 22.310 -6.853 -30.202 1.00 93.06 173 GLU A O 1
ATOM 1298 N N . ALA A 1 174 ? 23.223 -6.966 -28.157 1.00 95.00 174 ALA A N 1
ATOM 1299 C CA . ALA A 1 174 ? 22.784 -8.337 -27.900 1.00 95.00 174 ALA A CA 1
ATOM 1300 C C . ALA A 1 174 ? 21.253 -8.418 -27.773 1.00 95.00 174 ALA A C 1
ATOM 1302 O O . ALA A 1 174 ? 20.651 -9.203 -28.501 1.00 95.00 174 ALA A O 1
ATOM 1303 N N . MET A 1 175 ? 20.620 -7.528 -26.992 1.00 94.69 175 MET A N 1
ATOM 1304 C CA . MET A 1 175 ? 19.148 -7.424 -26.903 1.00 94.69 175 MET A CA 1
ATOM 1305 C C . MET A 1 175 ? 18.508 -7.246 -28.292 1.00 94.69 175 MET A C 1
ATOM 1307 O O . MET A 1 175 ? 17.547 -7.920 -28.652 1.00 94.69 175 MET A O 1
ATOM 1311 N N . ILE A 1 176 ? 19.089 -6.391 -29.142 1.00 94.62 176 ILE A N 1
ATOM 1312 C CA . ILE A 1 176 ? 18.614 -6.202 -30.521 1.00 94.62 176 ILE A CA 1
ATOM 1313 C C . ILE A 1 176 ? 18.711 -7.490 -31.342 1.00 94.62 176 ILE A C 1
ATOM 1315 O O . ILE A 1 176 ? 17.796 -7.806 -32.103 1.00 94.62 176 ILE A O 1
ATOM 1319 N N . ARG A 1 177 ? 19.839 -8.194 -31.255 1.00 96.25 177 ARG A N 1
ATOM 1320 C CA . ARG A 1 177 ? 20.118 -9.372 -32.083 1.00 96.25 177 ARG A CA 1
ATOM 1321 C C . ARG A 1 177 ? 19.290 -10.582 -31.664 1.00 96.25 177 ARG A C 1
ATOM 1323 O O . ARG A 1 177 ? 18.891 -11.356 -32.529 1.00 96.25 177 ARG A O 1
ATOM 1330 N N . GLU A 1 178 ? 19.091 -10.750 -30.364 1.00 96.06 178 GLU A N 1
ATOM 1331 C CA . GLU A 1 178 ? 18.465 -11.927 -29.762 1.00 96.06 178 GLU A CA 1
ATOM 1332 C C . GLU A 1 178 ? 16.947 -11.753 -29.651 1.00 96.06 178 GLU A C 1
ATOM 1334 O O . GLU A 1 178 ? 16.204 -12.644 -30.061 1.00 96.06 178 GLU A O 1
ATOM 1339 N N . ASP A 1 179 ? 16.492 -10.569 -29.230 1.00 94.06 179 ASP A N 1
ATOM 1340 C CA . ASP A 1 179 ? 15.085 -10.300 -28.909 1.00 94.06 179 ASP A CA 1
ATOM 1341 C C . ASP A 1 179 ? 14.416 -9.307 -29.876 1.00 94.06 179 ASP A C 1
ATOM 1343 O O . ASP A 1 179 ? 13.222 -9.017 -29.772 1.00 94.06 179 ASP A O 1
ATOM 1347 N N . GLY A 1 180 ? 15.164 -8.760 -30.842 1.00 94.00 180 GLY A N 1
ATOM 1348 C CA . GLY A 1 180 ? 14.650 -7.777 -31.802 1.00 94.00 180 GLY A CA 1
ATOM 1349 C C . GLY A 1 180 ? 14.403 -6.386 -31.205 1.00 94.00 180 GLY A C 1
ATOM 1350 O O . GLY A 1 180 ? 13.796 -5.541 -31.866 1.00 94.00 180 GLY A O 1
ATOM 1351 N N . GLY A 1 181 ? 14.858 -6.129 -29.976 1.00 94.38 181 GLY A N 1
ATOM 1352 C CA . GLY A 1 181 ? 14.605 -4.900 -29.228 1.00 94.38 181 GLY A CA 1
ATOM 1353 C C . GLY A 1 181 ? 14.814 -5.103 -27.729 1.00 94.38 181 GLY A C 1
ATOM 1354 O O . GLY A 1 181 ? 15.539 -5.999 -27.323 1.00 94.38 181 GLY A O 1
ATOM 1355 N N . ALA A 1 182 ? 14.178 -4.271 -26.904 1.00 95.44 182 ALA A N 1
ATOM 1356 C CA . ALA A 1 182 ? 14.172 -4.452 -25.452 1.00 95.44 182 ALA A CA 1
ATOM 1357 C C 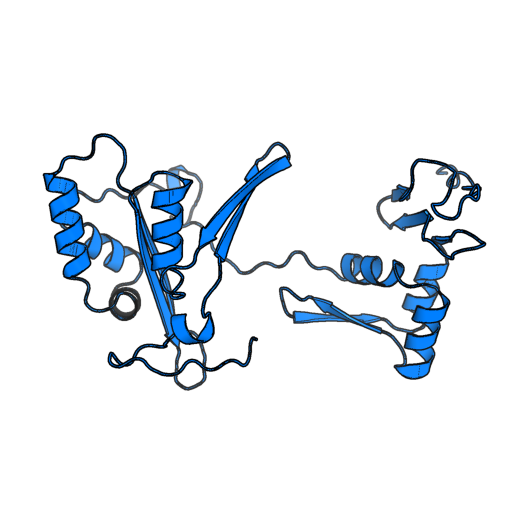. ALA A 1 182 ? 12.791 -4.164 -24.860 1.00 95.44 182 ALA A C 1
ATOM 1359 O O . ALA A 1 182 ? 12.054 -3.296 -25.342 1.00 95.44 182 ALA A O 1
ATOM 1360 N N . GLU A 1 183 ? 12.467 -4.864 -23.777 1.00 95.88 183 GLU A N 1
ATOM 1361 C CA . GLU A 1 183 ? 11.264 -4.651 -22.982 1.00 95.88 183 GLU A CA 1
ATOM 1362 C C . GLU A 1 183 ? 11.656 -4.264 -21.553 1.00 95.88 183 GLU A C 1
ATOM 1364 O O . GLU A 1 183 ? 12.406 -4.971 -20.885 1.00 95.88 183 GLU A O 1
ATOM 1369 N N . VAL A 1 184 ? 11.147 -3.126 -21.079 1.00 95.06 184 VAL A N 1
ATOM 1370 C CA . VAL A 1 184 ? 11.322 -2.674 -19.696 1.00 95.06 184 VAL A CA 1
ATOM 1371 C C . VAL A 1 184 ? 9.968 -2.708 -19.007 1.00 95.06 184 VAL A C 1
ATOM 1373 O O . VAL A 1 184 ? 9.069 -1.945 -19.362 1.00 95.06 184 VAL A O 1
ATOM 1376 N N . VAL A 1 185 ? 9.837 -3.567 -17.999 1.00 96.31 185 VAL A N 1
ATOM 1377 C CA . VAL A 1 185 ? 8.617 -3.694 -17.194 1.00 96.31 185 VAL A CA 1
ATOM 1378 C C . VAL A 1 185 ? 8.794 -2.932 -15.886 1.00 96.31 185 VAL A C 1
ATOM 1380 O O . VAL A 1 185 ? 9.725 -3.188 -15.120 1.00 96.31 185 VAL A O 1
ATOM 1383 N N . CYS A 1 186 ? 7.904 -1.982 -15.602 1.00 95.25 186 CYS A N 1
ATOM 1384 C CA . CYS A 1 186 ? 7.928 -1.279 -14.327 1.00 95.25 186 CYS A CA 1
ATOM 1385 C C . CYS A 1 186 ? 7.550 -2.235 -13.189 1.00 95.25 186 CYS A C 1
ATOM 1387 O O . CYS A 1 186 ? 6.420 -2.708 -13.129 1.00 95.25 186 CYS A O 1
ATOM 1389 N N . HIS A 1 187 ? 8.452 -2.453 -12.231 1.00 92.56 187 HIS A N 1
ATOM 1390 C CA . HIS A 1 187 ? 8.190 -3.343 -11.092 1.00 92.56 187 HIS A CA 1
ATOM 1391 C C . HIS A 1 187 ? 7.036 -2.874 -10.180 1.00 92.56 187 HIS A C 1
ATOM 1393 O O . HIS A 1 187 ? 6.480 -3.671 -9.434 1.00 92.56 187 HIS A O 1
ATOM 1399 N N . TRP A 1 188 ? 6.662 -1.590 -10.242 1.00 92.94 188 TRP A N 1
ATOM 1400 C CA . TRP A 1 188 ? 5.621 -1.009 -9.388 1.00 92.94 188 TRP A CA 1
ATOM 1401 C C . TRP A 1 188 ? 4.213 -1.121 -9.973 1.00 92.94 188 TRP A C 1
ATOM 1403 O O . TRP A 1 188 ? 3.283 -1.452 -9.249 1.00 92.94 188 TRP A O 1
ATOM 1413 N N . CYS A 1 189 ? 4.036 -0.802 -11.259 1.00 94.81 189 CYS A N 1
ATOM 1414 C CA . CYS A 1 189 ? 2.716 -0.804 -11.903 1.00 94.81 189 CYS A CA 1
ATOM 1415 C C . CYS A 1 189 ? 2.553 -1.847 -13.010 1.00 94.81 189 CYS A C 1
ATOM 1417 O O . CYS A 1 189 ? 1.461 -1.970 -13.551 1.00 94.81 189 CYS A O 1
ATOM 1419 N N . GLY A 1 190 ? 3.616 -2.563 -13.382 1.00 94.75 190 GLY A N 1
ATOM 1420 C CA . GLY A 1 190 ? 3.593 -3.535 -14.474 1.00 94.75 190 GLY A CA 1
ATOM 1421 C C . GLY A 1 190 ? 3.569 -2.928 -15.879 1.00 94.75 190 GLY A C 1
ATOM 1422 O O . GLY A 1 190 ? 3.514 -3.685 -16.841 1.00 94.75 190 GLY A O 1
ATOM 1423 N N . GLU A 1 191 ? 3.625 -1.598 -16.023 1.00 96.62 191 GLU A N 1
ATOM 1424 C CA . GLU A 1 191 ? 3.642 -0.939 -17.336 1.00 96.62 191 GLU A CA 1
ATOM 1425 C C . GLU A 1 191 ? 4.834 -1.417 -18.172 1.00 96.62 191 GLU A C 1
ATOM 1427 O O . GLU A 1 191 ? 5.961 -1.500 -17.668 1.00 96.62 191 GLU A O 1
ATOM 1432 N N . VAL A 1 192 ? 4.580 -1.704 -19.450 1.00 97.38 192 VAL A N 1
ATOM 1433 C CA . VAL A 1 192 ? 5.547 -2.336 -20.348 1.00 97.38 192 VAL A CA 1
ATOM 1434 C C . VAL A 1 192 ? 6.004 -1.353 -21.420 1.00 97.38 192 VAL A C 1
ATOM 1436 O O . VAL A 1 192 ? 5.269 -1.024 -22.351 1.00 97.38 192 VAL A O 1
ATOM 1439 N N . TYR A 1 193 ? 7.265 -0.933 -21.342 1.00 96.94 193 TYR A N 1
ATOM 1440 C CA . TYR A 1 193 ? 7.889 -0.051 -22.322 1.00 96.94 193 TYR A CA 1
ATOM 1441 C C . TYR A 1 193 ? 8.730 -0.862 -23.304 1.00 96.94 193 TYR A C 1
ATOM 1443 O O . TYR A 1 193 ? 9.771 -1.407 -22.941 1.00 96.94 193 TYR A O 1
ATOM 1451 N N . ARG A 1 194 ? 8.298 -0.915 -24.566 1.00 97.00 194 ARG A N 1
ATOM 1452 C CA . ARG A 1 194 ? 9.036 -1.591 -25.644 1.00 97.00 194 ARG A CA 1
ATOM 1453 C C . ARG A 1 194 ? 9.891 -0.611 -26.428 1.00 97.00 194 ARG A C 1
ATOM 1455 O O . ARG A 1 194 ? 9.408 0.471 -26.770 1.00 97.00 194 ARG A O 1
ATOM 1462 N N . PHE A 1 195 ? 11.124 -0.998 -26.724 1.00 95.62 195 PHE A N 1
ATOM 1463 C CA . PHE A 1 195 ? 12.103 -0.203 -27.456 1.00 95.62 195 PHE A CA 1
ATOM 1464 C C . PHE A 1 195 ? 12.554 -0.940 -28.708 1.00 95.62 195 PHE A C 1
ATOM 1466 O O . PHE A 1 195 ? 12.939 -2.108 -28.664 1.00 95.62 195 PHE A O 1
ATOM 1473 N N . THR A 1 196 ? 12.501 -0.236 -29.830 1.00 96.12 196 THR A N 1
ATOM 1474 C CA . THR A 1 196 ? 12.956 -0.740 -31.124 1.00 96.12 196 THR A CA 1
ATOM 1475 C C . THR A 1 196 ? 14.486 -0.719 -31.222 1.00 96.12 196 THR A C 1
ATOM 1477 O O . THR A 1 196 ? 15.147 0.039 -30.505 1.00 96.12 196 THR A O 1
ATOM 1480 N N . PRO A 1 197 ? 15.083 -1.464 -32.171 1.00 95.19 197 PRO A N 1
ATOM 1481 C CA . PRO A 1 197 ? 16.523 -1.407 -32.415 1.00 95.19 197 PRO A CA 1
ATOM 1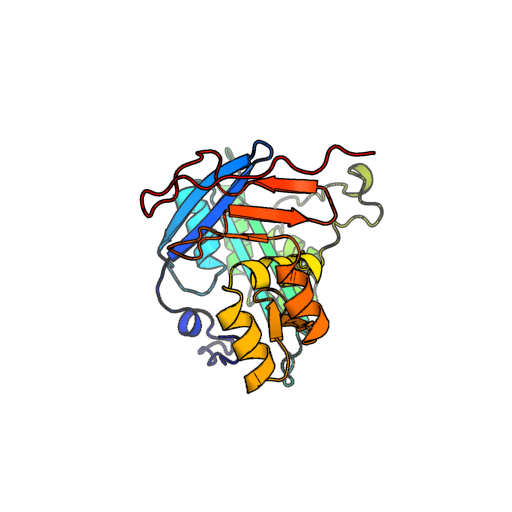482 C C . PRO A 1 197 ? 17.055 -0.005 -32.723 1.00 95.19 197 PRO A C 1
ATOM 1484 O O . PRO A 1 197 ? 18.166 0.339 -32.331 1.00 95.19 197 PRO A O 1
ATOM 1487 N N . GLY A 1 198 ? 16.266 0.817 -33.424 1.00 92.25 198 GLY A N 1
ATOM 1488 C CA . GLY A 1 198 ? 16.636 2.202 -33.718 1.00 92.25 198 GLY A CA 1
ATOM 1489 C C . GLY A 1 198 ? 16.733 3.051 -32.451 1.00 92.25 198 GLY A C 1
ATOM 1490 O O . GLY A 1 198 ? 17.706 3.779 -32.277 1.00 92.25 198 GLY A O 1
ATOM 1491 N N . GLU A 1 199 ? 15.767 2.909 -31.542 1.00 90.25 199 GLU A N 1
ATOM 1492 C CA . GLU A 1 199 ? 15.757 3.628 -30.264 1.00 90.25 199 GLU A CA 1
ATOM 1493 C C . GLU A 1 199 ? 16.905 3.190 -29.352 1.00 90.25 199 GLU A C 1
ATOM 1495 O O . GLU A 1 199 ? 17.558 4.036 -28.750 1.00 90.25 199 GLU A O 1
ATOM 1500 N N . LEU A 1 200 ? 17.203 1.890 -29.297 1.00 90.56 200 LEU A N 1
ATOM 1501 C CA . LEU A 1 200 ? 18.321 1.367 -28.509 1.00 90.56 200 LEU A CA 1
ATOM 1502 C C . LEU A 1 200 ? 19.676 1.875 -29.009 1.00 90.56 200 LEU A C 1
ATOM 1504 O O . LEU A 1 200 ? 20.502 2.296 -28.203 1.00 90.56 200 LEU A O 1
ATOM 1508 N N . ARG A 1 201 ? 19.893 1.901 -30.330 1.00 88.62 201 ARG A N 1
ATOM 1509 C CA . ARG A 1 201 ? 21.128 2.451 -30.912 1.00 88.62 201 ARG A CA 1
ATOM 1510 C C . ARG A 1 201 ? 21.232 3.962 -30.735 1.00 88.62 201 ARG A C 1
ATOM 1512 O O . ARG A 1 201 ? 22.334 4.468 -30.557 1.00 88.62 201 ARG A O 1
ATOM 1519 N N . ALA A 1 202 ? 20.108 4.681 -30.737 1.00 85.50 202 ALA A N 1
ATOM 1520 C CA . ALA A 1 202 ? 20.094 6.119 -30.473 1.00 85.50 202 ALA A CA 1
ATOM 1521 C C . ALA A 1 202 ? 20.568 6.459 -29.049 1.00 85.50 202 ALA A C 1
ATOM 1523 O O . ALA A 1 202 ? 21.185 7.502 -28.855 1.00 85.50 202 ALA A O 1
ATOM 1524 N N . LEU A 1 203 ? 20.374 5.563 -28.071 1.00 81.12 203 LEU A N 1
ATOM 1525 C CA . LEU A 1 203 ? 20.912 5.745 -26.716 1.00 81.12 203 LEU A CA 1
ATOM 1526 C C . LEU A 1 203 ? 22.452 5.771 -26.678 1.00 81.12 203 LEU A C 1
ATOM 1528 O O . LEU A 1 203 ? 23.008 6.324 -25.734 1.00 81.12 203 LEU A O 1
ATOM 1532 N N . ASN A 1 204 ? 23.138 5.200 -27.677 1.00 70.25 204 ASN A N 1
ATOM 1533 C CA . ASN A 1 204 ? 24.605 5.218 -27.770 1.00 70.25 204 ASN A CA 1
ATOM 1534 C C . ASN A 1 204 ? 25.147 6.572 -28.254 1.00 70.25 204 ASN A C 1
ATOM 1536 O O . ASN A 1 204 ? 26.318 6.876 -28.060 1.00 70.25 204 ASN A O 1
ATOM 1540 N N . ALA A 1 205 ? 24.327 7.378 -28.935 1.00 62.22 205 ALA A N 1
ATOM 1541 C CA . ALA A 1 205 ? 24.802 8.572 -29.634 1.00 62.22 205 ALA A CA 1
ATOM 1542 C C . ALA A 1 205 ? 25.176 9.730 -28.692 1.00 62.22 205 ALA A C 1
ATOM 1544 O O . ALA A 1 205 ? 25.829 10.679 -29.119 1.00 62.22 205 ALA A O 1
ATOM 1545 N N . GLU A 1 206 ? 24.760 9.664 -27.427 1.00 66.00 206 GLU A N 1
ATOM 1546 C CA . GLU A 1 206 ? 24.916 10.751 -26.458 1.00 66.00 206 GLU A CA 1
ATOM 1547 C C . GLU A 1 206 ? 25.625 10.314 -25.163 1.00 66.00 206 GLU A C 1
ATOM 1549 O O . GLU A 1 206 ? 25.509 11.001 -24.145 1.00 66.00 206 GLU A O 1
ATOM 1554 N N . GLU A 1 207 ? 26.346 9.185 -25.184 1.00 72.38 207 GLU A N 1
ATOM 1555 C CA . GLU A 1 207 ? 27.074 8.655 -24.026 1.00 72.38 207 GLU A CA 1
ATOM 1556 C C . GLU A 1 207 ? 28.599 8.737 -24.182 1.00 72.38 207 GLU A C 1
ATOM 1558 O O . GLU A 1 207 ? 29.150 8.474 -25.250 1.00 72.38 207 GLU A O 1
ATOM 1563 N N . VAL A 1 208 ? 29.292 9.059 -23.088 1.00 73.00 208 VAL A N 1
ATOM 1564 C CA . VAL A 1 208 ? 30.747 8.888 -22.967 1.00 73.00 208 VAL A CA 1
ATOM 1565 C C . VAL A 1 208 ? 30.986 7.794 -21.941 1.00 73.00 208 VAL A C 1
ATOM 1567 O O . VAL A 1 208 ? 30.441 7.841 -20.834 1.00 73.00 208 VAL A O 1
ATOM 1570 N N . ARG A 1 209 ? 31.798 6.806 -22.314 1.00 75.06 209 ARG A N 1
ATOM 1571 C CA . ARG A 1 209 ? 32.181 5.682 -21.457 1.00 75.06 209 ARG A CA 1
ATOM 1572 C C . ARG A 1 209 ? 33.685 5.640 -21.265 1.00 75.06 209 ARG A C 1
ATOM 1574 O O . ARG A 1 209 ? 34.440 6.066 -22.138 1.00 75.06 209 ARG A O 1
ATOM 1581 N N . CYS A 1 210 ? 34.122 5.098 -20.132 1.00 75.19 210 CYS A N 1
ATOM 1582 C CA . CYS A 1 210 ? 35.533 4.805 -19.923 1.00 75.19 210 CYS A CA 1
ATOM 1583 C C . CYS A 1 210 ? 36.017 3.823 -21.000 1.00 75.19 210 CYS A C 1
ATOM 1585 O O . CYS A 1 210 ? 35.436 2.752 -21.169 1.00 75.19 210 CYS A O 1
ATOM 1587 N N . SER A 1 211 ? 37.093 4.168 -21.705 1.00 75.38 211 SER A N 1
ATOM 1588 C CA . SER A 1 211 ? 37.624 3.368 -22.815 1.00 75.38 211 SER A CA 1
ATOM 1589 C C . SER A 1 211 ? 38.170 1.999 -22.401 1.00 75.38 211 SER A C 1
ATOM 1591 O O . SER A 1 211 ? 38.250 1.111 -23.244 1.00 75.38 211 SER A O 1
ATOM 1593 N N . ASP A 1 212 ? 38.529 1.823 -21.126 1.00 77.12 212 ASP A N 1
ATOM 1594 C CA . ASP A 1 212 ? 39.098 0.568 -20.627 1.00 77.12 212 ASP A CA 1
ATOM 1595 C C . ASP A 1 212 ? 38.046 -0.346 -19.984 1.00 77.12 212 ASP A C 1
ATOM 1597 O O . ASP A 1 212 ? 38.060 -1.551 -20.223 1.00 77.12 212 ASP A O 1
ATOM 1601 N N . CYS A 1 213 ? 37.141 0.197 -19.158 1.00 77.88 213 CYS A N 1
ATOM 1602 C CA . CYS A 1 213 ? 36.179 -0.615 -18.399 1.00 77.88 213 CYS A CA 1
ATOM 1603 C C . CYS A 1 213 ? 34.712 -0.437 -18.817 1.00 77.88 213 CYS A C 1
ATOM 1605 O O . CYS A 1 213 ? 33.852 -1.104 -18.255 1.00 77.88 213 CYS A O 1
ATOM 1607 N N . GLY A 1 214 ? 34.404 0.455 -19.765 1.00 72.62 214 GLY A N 1
ATOM 1608 C CA . GLY A 1 214 ? 33.044 0.653 -20.284 1.00 72.62 214 GLY A CA 1
ATOM 1609 C C . GLY A 1 214 ? 32.070 1.366 -19.335 1.00 72.62 214 GLY A C 1
ATOM 1610 O O . GLY A 1 214 ? 30.891 1.510 -19.671 1.00 72.62 214 GLY A O 1
ATOM 1611 N N . GLU A 1 215 ? 32.547 1.832 -18.176 1.00 75.56 215 GLU A N 1
ATOM 1612 C CA . GLU A 1 215 ? 31.739 2.544 -17.176 1.00 75.56 215 GLU A CA 1
ATOM 1613 C C . GLU A 1 215 ? 31.113 3.808 -17.779 1.00 75.56 215 GLU A C 1
ATOM 1615 O O . GLU A 1 215 ? 31.790 4.543 -18.505 1.00 75.56 215 GLU A O 1
ATOM 1620 N N . LEU A 1 216 ? 29.836 4.070 -17.488 1.00 72.25 216 LEU A N 1
ATOM 1621 C CA . LEU A 1 216 ? 29.108 5.217 -18.035 1.00 72.25 216 LEU A CA 1
ATOM 1622 C C . LEU A 1 216 ? 29.477 6.503 -17.291 1.00 72.25 216 LEU A C 1
ATOM 1624 O O . LEU A 1 216 ? 29.221 6.635 -16.102 1.00 72.25 216 LEU A O 1
ATOM 1628 N N . TRP A 1 217 ? 30.042 7.473 -18.005 1.00 70.75 217 TRP A N 1
ATOM 1629 C CA . TRP A 1 217 ? 30.590 8.696 -17.415 1.00 70.75 217 TRP A CA 1
ATOM 1630 C C . TRP A 1 217 ? 29.719 9.929 -17.617 1.00 70.75 217 TRP A C 1
ATOM 1632 O O . TRP A 1 217 ? 29.542 10.747 -16.711 1.00 70.75 217 TRP A O 1
ATOM 1642 N N . TYR A 1 218 ? 29.149 10.045 -18.810 1.00 69.81 218 TYR A N 1
ATOM 1643 C CA . TYR A 1 218 ? 28.288 11.150 -19.194 1.00 69.81 218 TYR A CA 1
ATOM 1644 C C . TYR A 1 218 ? 27.156 10.625 -20.060 1.00 69.81 218 TYR A C 1
ATOM 1646 O O . TYR A 1 218 ? 27.367 9.759 -20.913 1.00 69.81 218 TYR A O 1
ATOM 1654 N N . LYS A 1 219 ? 25.970 11.200 -19.865 1.00 66.06 219 LYS A N 1
ATOM 1655 C CA . LYS A 1 219 ? 24.845 11.035 -20.773 1.00 66.06 219 LYS A CA 1
ATOM 1656 C C . LYS A 1 219 ? 24.106 12.360 -20.915 1.00 66.06 219 LYS A C 1
ATOM 1658 O O . LYS A 1 219 ? 23.753 13.000 -19.922 1.00 66.06 219 LYS A O 1
ATOM 1663 N N . LYS A 1 220 ? 23.818 12.757 -22.152 1.00 62.16 220 LYS A N 1
ATOM 1664 C CA . LYS A 1 220 ? 22.902 13.872 -22.407 1.00 62.16 220 LYS A CA 1
ATOM 1665 C C . LYS A 1 220 ? 21.457 13.401 -22.213 1.00 62.16 220 LYS A C 1
ATOM 1667 O O . LYS A 1 220 ? 21.063 12.344 -22.702 1.00 62.16 220 LYS A O 1
ATOM 1672 N N . ARG A 1 221 ? 20.663 14.161 -21.463 1.00 60.31 221 ARG A N 1
ATOM 1673 C CA . ARG A 1 221 ? 19.213 13.975 -21.338 1.00 60.31 221 ARG A CA 1
ATOM 1674 C C . ARG A 1 221 ? 18.485 15.071 -22.110 1.00 60.31 221 ARG A C 1
ATOM 1676 O O . ARG A 1 221 ? 19.048 16.118 -22.423 1.00 60.31 221 ARG A O 1
ATOM 1683 N N . ALA A 1 222 ? 17.205 14.839 -22.392 1.00 50.25 222 ALA A N 1
ATOM 1684 C CA . ALA A 1 222 ? 16.351 15.809 -23.078 1.00 50.25 222 ALA A CA 1
ATOM 1685 C C . ALA A 1 222 ? 16.177 17.135 -22.299 1.00 50.25 222 ALA A C 1
ATOM 1687 O O . ALA A 1 222 ? 15.856 18.154 -22.903 1.00 50.25 222 ALA A O 1
ATOM 1688 N N . ASP A 1 223 ? 16.401 17.128 -20.981 1.00 48.53 223 ASP A N 1
ATOM 1689 C CA . ASP A 1 223 ? 16.298 18.261 -20.053 1.00 48.53 223 ASP A CA 1
ATOM 1690 C C . ASP A 1 223 ? 17.654 18.874 -19.641 1.00 48.53 223 ASP A C 1
ATOM 1692 O O . ASP A 1 223 ? 17.675 19.876 -18.926 1.00 48.53 223 ASP A O 1
ATOM 1696 N N . GLY A 1 224 ? 18.787 18.325 -20.100 1.00 54.94 224 GLY A N 1
ATOM 1697 C CA . GLY A 1 224 ? 20.123 18.833 -19.777 1.00 54.94 224 GLY A CA 1
ATOM 1698 C C . GLY A 1 224 ? 21.217 17.761 -19.768 1.00 54.94 224 GLY A C 1
ATOM 1699 O O . GLY A 1 224 ? 21.013 16.622 -20.174 1.00 54.94 224 GLY A O 1
ATOM 1700 N N . VAL A 1 225 ? 22.412 18.137 -19.314 1.00 56.25 225 VAL A N 1
ATOM 1701 C CA . VAL A 1 225 ? 23.559 17.228 -19.156 1.00 56.25 225 VAL A CA 1
ATOM 1702 C C . VAL A 1 225 ? 23.567 16.642 -17.745 1.00 56.25 225 VAL A C 1
ATOM 1704 O O . VAL A 1 225 ? 23.536 17.402 -16.780 1.00 56.25 225 VAL A O 1
ATOM 1707 N N . GLU A 1 226 ? 23.680 15.317 -17.620 1.00 62.72 226 GLU A N 1
ATOM 1708 C CA . GLU A 1 226 ? 23.898 14.644 -16.335 1.00 62.72 226 GLU A CA 1
ATOM 1709 C C . GLU A 1 226 ? 25.320 14.055 -16.308 1.00 62.72 226 GLU A C 1
ATOM 1711 O O . GLU A 1 226 ? 25.641 13.112 -17.036 1.00 62.72 226 GLU A O 1
ATOM 1716 N N . ILE A 1 227 ? 26.195 14.666 -15.501 1.00 59.31 227 ILE A N 1
ATOM 1717 C CA . ILE A 1 227 ? 27.545 14.159 -15.216 1.00 59.31 227 ILE A CA 1
ATOM 1718 C C . ILE A 1 227 ? 27.410 13.147 -14.077 1.00 59.31 227 ILE A C 1
ATOM 1720 O O . ILE A 1 227 ? 26.993 13.516 -12.981 1.00 59.31 227 ILE A O 1
ATOM 1724 N N . ILE A 1 228 ? 27.746 11.882 -14.336 1.00 63.09 228 ILE A N 1
ATOM 1725 C CA . ILE A 1 228 ? 27.574 10.791 -13.361 1.00 63.09 228 ILE A CA 1
ATOM 1726 C C . ILE A 1 228 ? 28.752 10.750 -12.377 1.00 63.09 228 ILE A C 1
ATOM 1728 O O . ILE A 1 228 ? 28.558 10.485 -11.191 1.00 63.09 228 ILE A O 1
ATOM 1732 N N . TYR A 1 229 ? 29.960 11.083 -12.846 1.00 63.75 229 TYR A N 1
ATOM 1733 C CA . TYR A 1 229 ? 31.181 11.116 -12.039 1.00 63.75 229 TYR A CA 1
ATOM 1734 C C . TYR A 1 229 ? 31.820 12.515 -12.059 1.00 63.75 229 TYR A C 1
ATOM 1736 O O . TYR A 1 229 ? 32.161 13.008 -13.133 1.00 63.75 229 TYR A O 1
ATOM 1744 N N . PRO A 1 230 ? 31.975 13.182 -10.896 1.00 58.88 230 PRO A N 1
ATOM 1745 C CA . PRO A 1 230 ? 32.531 14.537 -10.821 1.00 58.88 230 PRO A CA 1
ATOM 1746 C C . PRO A 1 230 ? 34.069 14.578 -10.854 1.00 58.88 230 PRO A C 1
ATOM 1748 O O . PRO A 1 230 ? 34.645 15.619 -11.164 1.00 58.88 230 PRO A O 1
ATOM 1751 N N . ASP A 1 231 ? 34.731 13.475 -10.501 1.00 67.75 231 ASP A N 1
ATOM 1752 C CA . ASP A 1 231 ? 36.186 13.305 -10.600 1.00 67.75 231 ASP A CA 1
ATOM 1753 C C . ASP A 1 231 ? 36.532 12.874 -12.033 1.00 67.75 231 ASP A C 1
ATOM 1755 O O . ASP A 1 231 ? 35.752 12.104 -12.576 1.00 67.75 231 ASP A O 1
ATOM 1759 N N . PRO A 1 232 ? 37.635 13.332 -12.662 1.00 68.88 232 PRO A N 1
ATOM 1760 C CA . PRO A 1 232 ? 38.096 12.854 -13.967 1.00 68.88 232 PRO A CA 1
ATOM 1761 C C . PRO A 1 232 ? 38.732 11.455 -13.951 1.00 68.88 232 PRO A C 1
ATOM 1763 O O . PRO A 1 232 ? 39.082 10.962 -15.017 1.00 68.88 232 PRO A O 1
ATOM 1766 N N . VAL A 1 233 ? 38.890 10.791 -12.800 1.00 74.69 233 VAL A N 1
ATOM 1767 C CA . VAL A 1 233 ? 39.449 9.431 -12.696 1.00 74.69 233 VAL A CA 1
ATOM 1768 C C . VAL A 1 233 ? 38.364 8.366 -12.481 1.00 74.69 233 VAL A C 1
ATOM 1770 O O . VAL A 1 233 ? 37.626 8.376 -11.502 1.00 74.69 233 VAL A O 1
ATOM 1773 N N . CYS A 1 234 ? 38.300 7.393 -13.392 1.00 73.31 234 CYS A N 1
ATOM 1774 C CA . CYS A 1 234 ? 37.462 6.196 -13.283 1.00 73.31 234 CYS A CA 1
ATOM 1775 C C . CYS A 1 234 ? 37.926 5.277 -12.162 1.00 73.31 234 CYS A C 1
ATOM 1777 O O . CYS A 1 234 ? 39.114 5.199 -11.865 1.00 73.31 234 CYS A O 1
ATOM 1779 N N . ASN A 1 235 ? 36.996 4.506 -11.592 1.00 75.06 235 ASN A N 1
ATOM 1780 C CA . ASN A 1 235 ? 37.293 3.474 -10.596 1.00 75.06 235 ASN A CA 1
ATOM 1781 C C . ASN A 1 235 ? 38.340 2.452 -11.083 1.00 75.06 235 ASN A C 1
ATOM 1783 O O . ASN A 1 235 ? 39.013 1.834 -10.264 1.00 75.06 235 ASN A O 1
ATOM 1787 N N . CYS A 1 236 ? 38.528 2.297 -12.399 1.00 79.06 236 CYS A N 1
ATOM 1788 C CA . CYS A 1 236 ? 39.599 1.481 -12.981 1.00 79.06 236 CYS A CA 1
ATOM 1789 C C . CYS A 1 236 ? 40.984 2.170 -13.006 1.00 79.06 236 CYS A C 1
ATOM 1791 O O . CYS A 1 236 ? 41.941 1.600 -13.525 1.00 79.06 236 CYS A O 1
ATOM 1793 N N . GLY A 1 237 ? 41.105 3.390 -12.473 1.00 73.25 237 GLY A N 1
ATOM 1794 C CA . GLY A 1 237 ? 42.348 4.156 -12.347 1.00 73.25 237 GLY A CA 1
ATOM 1795 C C . GLY A 1 237 ? 42.704 5.045 -13.542 1.00 73.25 237 GLY A C 1
ATOM 1796 O O . GLY A 1 237 ? 43.781 5.642 -13.543 1.00 73.25 237 GLY A O 1
ATOM 1797 N N . ARG A 1 238 ? 41.840 5.149 -14.561 1.00 77.62 238 ARG A N 1
ATOM 1798 C CA . ARG A 1 238 ? 42.113 5.936 -15.774 1.00 77.62 238 ARG A CA 1
ATOM 1799 C C . ARG 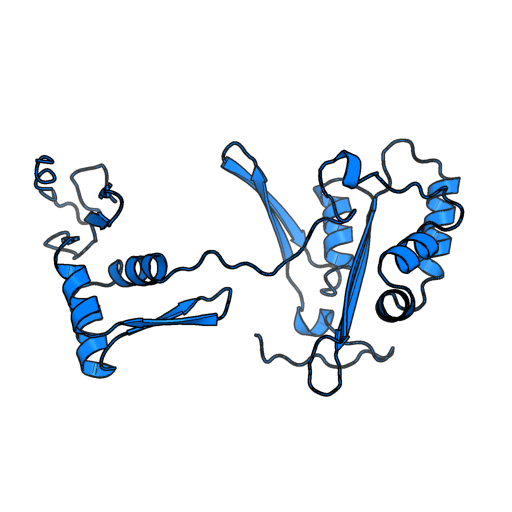A 1 238 ? 41.402 7.275 -15.781 1.00 77.62 238 ARG A C 1
ATOM 1801 O O . ARG A 1 238 ? 40.229 7.355 -15.433 1.00 77.62 238 ARG A O 1
ATOM 1808 N N . THR A 1 239 ? 42.099 8.300 -16.258 1.00 74.44 239 THR A N 1
ATOM 1809 C CA . THR A 1 239 ? 41.503 9.604 -16.535 1.00 74.44 239 THR A CA 1
ATOM 1810 C C . THR A 1 239 ? 40.581 9.518 -17.750 1.00 74.44 239 THR A C 1
ATOM 1812 O O . THR A 1 239 ? 41.020 9.103 -18.824 1.00 74.44 239 THR A O 1
ATOM 1815 N N . VAL A 1 240 ? 39.315 9.891 -17.586 1.00 69.25 240 VAL A N 1
ATOM 1816 C CA . VAL A 1 240 ? 38.341 10.006 -18.673 1.00 69.25 240 VAL A CA 1
ATOM 1817 C C . VAL A 1 240 ? 38.288 11.466 -19.108 1.00 69.25 240 VAL A C 1
ATOM 1819 O O . VAL A 1 240 ? 37.956 12.355 -18.326 1.00 69.25 240 VAL A O 1
ATOM 1822 N N . GLU A 1 241 ? 38.645 11.722 -20.364 1.00 66.00 241 GLU A N 1
ATOM 1823 C CA . GLU A 1 241 ? 38.515 13.046 -20.966 1.00 66.00 241 GLU A CA 1
ATOM 1824 C C . GLU A 1 241 ? 37.043 13.283 -21.321 1.00 66.00 241 GLU A C 1
ATOM 1826 O O . GLU A 1 241 ? 36.522 12.739 -22.292 1.00 66.00 241 GLU A O 1
ATOM 1831 N N . LEU A 1 242 ? 36.352 14.073 -20.500 1.00 61.81 242 LEU A N 1
ATOM 1832 C CA . LEU A 1 242 ? 35.041 14.606 -20.848 1.00 61.81 242 LEU A CA 1
ATOM 1833 C C . LEU A 1 242 ? 35.262 15.798 -21.787 1.00 61.81 242 LEU A C 1
ATOM 1835 O O . LEU A 1 242 ? 35.729 16.850 -21.344 1.00 61.81 242 LEU A O 1
ATOM 1839 N N . GLU A 1 243 ? 34.942 15.662 -23.078 1.00 56.75 243 GLU A N 1
ATOM 1840 C CA . GLU A 1 243 ? 34.792 16.851 -23.922 1.00 56.75 243 GLU A CA 1
ATOM 1841 C C . GLU A 1 243 ? 33.706 17.741 -23.289 1.00 56.75 243 GLU A C 1
ATOM 1843 O O . GLU A 1 243 ? 32.641 17.232 -22.917 1.00 56.75 243 GLU A O 1
ATOM 1848 N N . PRO A 1 244 ? 33.953 19.052 -23.097 1.00 47.75 244 PRO A N 1
ATOM 1849 C CA . PRO A 1 244 ? 32.942 19.931 -22.530 1.00 47.75 244 PRO A CA 1
ATOM 1850 C C . PRO A 1 244 ? 31.684 19.864 -23.405 1.00 47.75 244 PRO A C 1
ATOM 1852 O O . PRO A 1 244 ? 31.808 19.792 -24.634 1.00 47.75 244 PRO A O 1
ATOM 1855 N N . PRO A 1 245 ? 30.474 19.887 -22.813 1.00 46.19 245 PRO A N 1
ATOM 1856 C CA . PRO A 1 245 ? 29.257 19.860 -23.607 1.00 46.19 245 PRO A CA 1
ATOM 1857 C C . PRO A 1 245 ? 29.309 20.998 -24.635 1.00 46.19 245 PRO A C 1
ATOM 1859 O O . PRO A 1 245 ? 29.797 22.086 -24.301 1.00 46.19 245 PRO A O 1
ATOM 1862 N N . PRO A 1 246 ? 28.843 20.774 -25.878 1.00 39.62 246 PRO A N 1
ATOM 1863 C CA . PRO A 1 246 ? 28.860 21.813 -26.896 1.00 39.62 246 PRO A CA 1
ATOM 1864 C C . PRO A 1 246 ? 28.163 23.049 -26.330 1.00 39.62 246 PRO A C 1
ATOM 1866 O O . PRO A 1 246 ? 27.040 22.952 -25.828 1.00 39.62 246 PRO A O 1
ATOM 1869 N N . ALA A 1 247 ? 28.858 24.190 -26.356 1.00 36.38 247 ALA A N 1
ATOM 1870 C CA . ALA A 1 247 ? 28.312 25.449 -25.873 1.00 36.38 247 ALA A CA 1
ATOM 1871 C C . ALA A 1 247 ? 26.959 25.688 -26.557 1.00 36.38 247 ALA A C 1
ATOM 1873 O O . ALA A 1 247 ? 26.865 25.624 -27.784 1.00 36.38 247 ALA A O 1
ATOM 1874 N N . SER A 1 248 ? 25.914 25.902 -25.757 1.00 37.47 248 SER A N 1
ATOM 1875 C CA . SER A 1 248 ? 24.572 26.205 -26.249 1.00 37.47 248 SER A CA 1
ATOM 1876 C C . SER A 1 248 ? 24.635 27.404 -27.199 1.00 37.47 248 SER A C 1
ATOM 1878 O O . SER A 1 248 ? 25.049 28.486 -26.773 1.00 37.47 248 SER A O 1
ATOM 1880 N N . ALA A 1 249 ? 24.258 27.193 -28.462 1.00 33.75 249 ALA A N 1
ATOM 1881 C CA . ALA A 1 249 ? 24.010 28.251 -29.440 1.00 33.75 249 ALA A CA 1
ATOM 1882 C C . ALA A 1 249 ? 22.594 28.812 -29.280 1.00 33.75 249 ALA A C 1
ATOM 1884 O O . ALA A 1 249 ? 21.684 28.010 -28.962 1.00 33.75 249 ALA A O 1
#

Radius of gyration: 26.31 Å; Cα contacts (8 Å, |Δi|>4): 309; chains: 1; bounding box: 65×49×65 Å

Nearest PDB structures (foldseek):
  1vzy-assembly1_A  TM=8.900E-01  e=8.871E-15  Bacillus subtilis subsp. subtilis str. 168
  1vq0-assembly1_B  TM=8.670E-01  e=5.625E-14  Thermotoga maritima
  1hw7-assembly1_A-2  TM=4.857E-01  e=4.653E-06  Escherichia coli
  1i7f-assembly1_A-2  TM=4.807E-01  e=6.400E-05  Escherichia coli
  3m7m-assembly1_X  TM=6.540E-01  e=5.259E-03  Escherichia coli K-12

Sequence (249 aa):
NPAAEAELREDGKLNVGALVGTGELRVVRVLAGGEQYDSSVPLVSGEIAEDLAHYLWQSEQIASAVLLGVRLAPDGRVEAAGGLVVQVLPDAEEETISRLEQNLAGVRGFTDLLADHGLEGAARRVLEGLGLEWTDLKALGFAEGSIPLEFRCRCSREKAAAALAYFAPEEREAMIREDGGAEVVCHWCGEVYRFTPGELRALNAEEVRCSDCGELWYKKRADGVEIIYPDPVCNCGRTVELEPPPASA